Protein AF-A0A925BDM6-F1 (afdb_monomer_lite)

Secondary structure (DSSP, 8-state):
-PPPPPP----------------------------------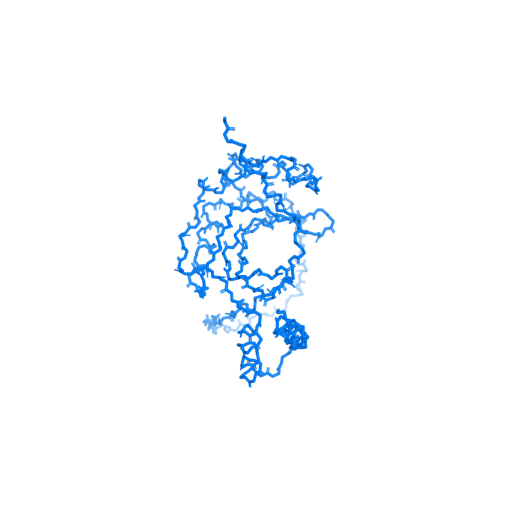PPPPP-----------PEEHHHHHHHHHHHHTTSTTGGGSPPP-HHHHHHHHHH--GGG-TT--HHHHHHHHHHHHH-EEPTT-EEEEEEEE--SSSEEEEEEEEEEEEE-TTS-EEEEEEEEEEEEEEEHHHHHHHHHHHHHHSPP-TTHHHHHHHHHHHHHHHHHHTT-

Foldseek 3Di:
DDDDDDDPLPPPQPDPPPPDPDDDDDDDDDDDDDDDDDDDDDDDDPPPPPPPPPQPFFAQLQVQQVVVLVVLCPPPVSVPDDRDDLVLLLVLLVPDDVVSVVPDDPVNNVQSVCCSVPNGHGPPKHKDWDQWDDRLAQKIWGKTWIWIWDQDPVRDTDTRTRDIGTDDIDGLVVVLVVLVVVLVPDDDDPPVVVSVVVSVSSVVNNVVVVVD

Radius of gyration: 23.46 Å; chains: 1; bounding box: 86×35×49 Å

pLDDT: mean 80.8, std 24.47, range [29.12, 98.5]

Structure (mmCIF, N/CA/C/O backbone):
data_AF-A0A925BDM6-F1
#
_entry.id   AF-A0A925BDM6-F1
#
loop_
_atom_site.group_PDB
_atom_site.id
_atom_site.type_symbol
_atom_site.label_atom_id
_atom_site.label_alt_id
_atom_site.label_comp_id
_atom_site.label_asym_id
_atom_site.label_entity_id
_atom_site.label_seq_id
_atom_site.pdbx_PDB_ins_code
_atom_site.Cartn_x
_atom_site.Cartn_y
_atom_site.Cartn_z
_atom_site.occupancy
_atom_site.B_iso_or_equiv
_atom_site.auth_seq_id
_atom_site.auth_comp_id
_atom_site.auth_asym_id
_atom_site.auth_atom_id
_atom_site.pdbx_PDB_model_num
ATOM 1 N N . MET A 1 1 ? 34.525 -6.492 22.339 1.00 48.50 1 MET A N 1
ATOM 2 C CA . MET A 1 1 ? 3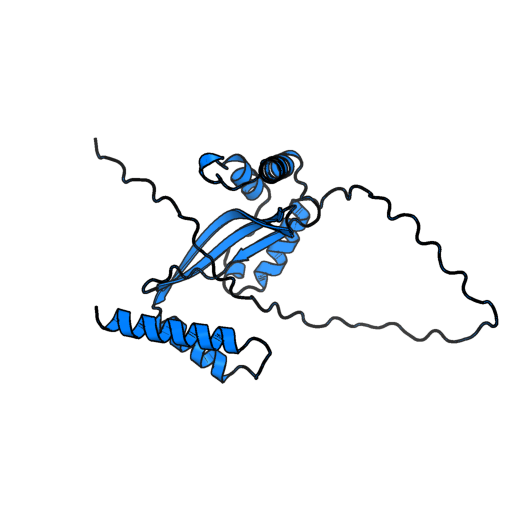3.068 -6.391 22.100 1.00 48.50 1 MET A CA 1
ATOM 3 C C . MET A 1 1 ? 32.840 -5.938 20.663 1.00 48.50 1 MET A C 1
ATOM 5 O O . MET A 1 1 ? 33.352 -4.878 20.316 1.00 48.50 1 MET A O 1
ATOM 9 N N . PRO A 1 2 ? 32.171 -6.726 19.805 1.00 44.66 2 PRO A N 1
ATOM 10 C CA . PRO A 1 2 ? 31.890 -6.314 18.433 1.00 44.66 2 PRO A CA 1
ATOM 11 C C . PRO A 1 2 ? 30.851 -5.183 18.426 1.00 44.66 2 PRO A C 1
ATOM 13 O O . PRO A 1 2 ? 29.818 -5.273 19.088 1.00 44.66 2 PRO A O 1
ATOM 16 N N . LYS A 1 3 ? 31.148 -4.099 17.701 1.00 44.88 3 LYS A N 1
ATOM 17 C CA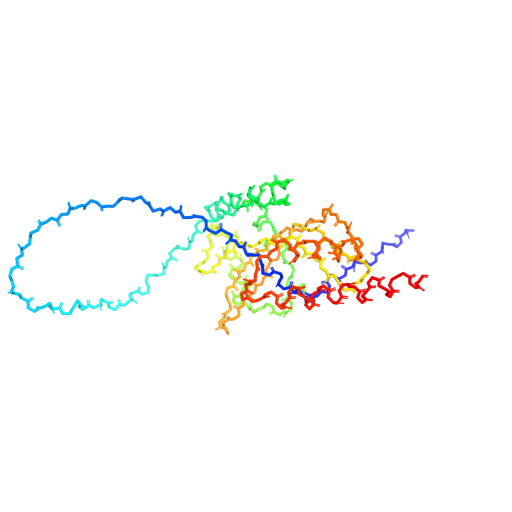 . LYS A 1 3 ? 30.221 -2.983 17.477 1.00 44.88 3 LYS A CA 1
ATOM 18 C C . LYS A 1 3 ? 29.050 -3.483 16.625 1.00 44.88 3 LYS A C 1
ATOM 20 O O . LYS A 1 3 ? 29.266 -3.964 15.516 1.00 44.88 3 LYS A O 1
ATOM 25 N N . LEU A 1 4 ? 27.829 -3.371 17.147 1.00 42.84 4 LEU A N 1
ATOM 26 C CA . LEU A 1 4 ? 26.604 -3.604 16.378 1.00 42.84 4 LEU A CA 1
ATOM 27 C C . LEU A 1 4 ? 26.549 -2.635 15.180 1.00 42.84 4 LEU A C 1
ATOM 29 O O . LEU A 1 4 ? 26.902 -1.462 15.345 1.00 42.84 4 LEU A O 1
ATOM 33 N N . PRO A 1 5 ? 26.116 -3.089 13.990 1.00 44.19 5 PRO A N 1
ATOM 34 C CA . PRO A 1 5 ? 25.948 -2.210 12.843 1.00 44.19 5 PRO A CA 1
ATOM 35 C C . PRO A 1 5 ? 24.832 -1.179 13.101 1.00 44.19 5 PRO A C 1
ATOM 37 O O . PRO A 1 5 ? 23.882 -1.461 13.841 1.00 44.19 5 PRO A O 1
ATOM 40 N N . PRO A 1 6 ? 24.932 0.023 12.508 1.00 42.66 6 PRO A N 1
ATOM 41 C CA . PRO A 1 6 ? 23.940 1.077 12.681 1.00 42.66 6 PRO A CA 1
ATOM 42 C C . PRO A 1 6 ? 22.571 0.637 12.147 1.00 42.66 6 PRO A C 1
ATOM 44 O O . PRO A 1 6 ? 22.469 0.035 11.077 1.00 42.66 6 PRO A O 1
ATOM 47 N N . LYS A 1 7 ? 21.510 0.959 12.898 1.00 37.50 7 LYS A N 1
ATOM 48 C CA . LYS A 1 7 ? 20.118 0.777 12.468 1.00 37.50 7 LYS A CA 1
ATOM 49 C C . LYS A 1 7 ? 19.913 1.527 11.148 1.00 37.50 7 LYS A C 1
ATOM 51 O O . LYS A 1 7 ? 20.083 2.743 11.100 1.00 37.50 7 LYS A O 1
ATOM 56 N N . ILE A 1 8 ? 19.558 0.803 10.088 1.00 34.31 8 ILE A N 1
ATOM 57 C CA . ILE A 1 8 ? 19.171 1.390 8.803 1.00 34.31 8 ILE A CA 1
ATOM 58 C C . ILE A 1 8 ? 17.858 2.138 9.043 1.00 34.31 8 ILE A C 1
ATOM 60 O O . ILE A 1 8 ? 16.804 1.520 9.188 1.00 34.31 8 ILE A O 1
ATOM 64 N N . ALA A 1 9 ? 17.932 3.464 9.135 1.00 36.31 9 ALA A N 1
ATOM 65 C CA . ALA A 1 9 ? 16.755 4.316 9.139 1.00 36.31 9 ALA A CA 1
ATOM 66 C C . ALA A 1 9 ? 16.057 4.157 7.781 1.00 36.31 9 ALA A C 1
ATOM 68 O O . ALA A 1 9 ? 16.591 4.552 6.742 1.00 36.31 9 ALA A O 1
ATOM 69 N N . LEU A 1 10 ? 14.884 3.523 7.779 1.00 38.66 10 LEU A N 1
ATOM 70 C CA . LEU A 1 10 ? 13.993 3.482 6.624 1.00 38.66 10 LEU A CA 1
ATOM 71 C C . LEU A 1 10 ? 13.476 4.906 6.399 1.00 38.66 10 LEU A C 1
ATOM 73 O O . LEU A 1 10 ? 12.522 5.345 7.034 1.00 38.66 10 LEU A O 1
ATOM 77 N N . TYR A 1 11 ? 14.160 5.648 5.530 1.00 31.50 11 TYR A N 1
ATOM 78 C CA . TYR A 1 11 ? 13.725 6.967 5.083 1.00 31.50 11 TYR A CA 1
ATOM 79 C C . TYR A 1 11 ? 12.301 6.904 4.504 1.00 31.50 11 TYR A C 1
ATOM 81 O O . TYR A 1 11 ? 11.913 5.864 3.957 1.00 31.50 11 TYR A O 1
ATOM 89 N N . PRO A 1 12 ? 11.530 8.009 4.565 1.00 36.59 12 PRO A N 1
ATOM 90 C CA . PRO A 1 12 ? 10.243 8.114 3.892 1.00 36.59 12 PRO A CA 1
ATOM 91 C C . PRO A 1 12 ? 10.472 8.057 2.379 1.00 36.59 12 PRO A C 1
ATOM 93 O O . PRO A 1 12 ? 10.696 9.065 1.713 1.00 36.59 12 PRO A O 1
ATOM 96 N N . MET A 1 13 ? 10.468 6.842 1.841 1.00 37.84 13 MET A N 1
ATOM 97 C CA . MET A 1 13 ? 10.512 6.595 0.411 1.00 37.84 13 MET A CA 1
ATOM 98 C C . MET A 1 13 ? 9.235 7.151 -0.205 1.00 37.84 13 MET A C 1
ATOM 100 O O . MET A 1 13 ? 8.126 6.843 0.231 1.00 37.84 13 MET A O 1
ATOM 104 N N . THR A 1 14 ? 9.383 7.979 -1.231 1.00 35.09 14 THR A N 1
ATOM 105 C CA . THR A 1 14 ? 8.284 8.404 -2.092 1.00 35.09 14 THR A CA 1
ATOM 106 C C . THR A 1 14 ? 7.771 7.185 -2.855 1.00 35.09 14 THR A C 1
ATOM 108 O O . THR A 1 14 ? 8.270 6.817 -3.916 1.00 35.09 14 THR A O 1
ATOM 111 N N . PHE A 1 15 ? 6.774 6.514 -2.282 1.00 42.09 15 PHE A N 1
ATOM 112 C CA . PHE A 1 15 ? 6.071 5.426 -2.944 1.00 42.09 15 PHE A CA 1
ATOM 113 C C . PHE A 1 15 ? 5.281 6.010 -4.117 1.00 42.09 15 PHE A C 1
ATOM 115 O O . PHE A 1 15 ? 4.275 6.692 -3.923 1.00 42.09 15 PHE A O 1
ATOM 122 N N . TYR A 1 16 ? 5.722 5.733 -5.344 1.00 35.84 16 TYR A N 1
ATOM 123 C CA . TYR A 1 16 ? 4.841 5.848 -6.500 1.00 35.84 16 TYR A CA 1
ATOM 124 C C . TYR A 1 16 ? 3.701 4.851 -6.290 1.00 35.84 16 TYR A C 1
ATOM 126 O O . TYR A 1 16 ? 3.919 3.639 -6.314 1.00 35.84 16 TYR A O 1
ATOM 134 N N . THR A 1 17 ? 2.493 5.353 -6.040 1.00 37.88 17 THR A N 1
ATOM 135 C CA . THR A 1 17 ? 1.282 4.539 -5.981 1.00 37.88 17 THR A CA 1
ATOM 136 C C . THR A 1 17 ? 1.054 3.924 -7.359 1.00 37.88 17 THR A C 1
ATOM 138 O O . THR A 1 17 ? 0.526 4.550 -8.278 1.00 37.88 17 THR A O 1
ATOM 141 N N . ALA A 1 18 ? 1.499 2.681 -7.533 1.00 35.28 18 ALA A N 1
ATOM 142 C CA . ALA A 1 18 ? 1.023 1.846 -8.618 1.00 35.28 18 ALA A CA 1
ATOM 143 C C . ALA A 1 18 ? -0.470 1.617 -8.363 1.00 35.28 18 ALA A C 1
ATOM 145 O O . ALA A 1 18 ? -0.851 0.966 -7.393 1.00 35.28 18 ALA A O 1
ATOM 146 N N . LEU A 1 19 ? -1.307 2.238 -9.193 1.00 37.47 19 LEU A N 1
ATOM 147 C CA . LEU A 1 19 ? -2.754 2.083 -9.166 1.00 37.47 19 LEU A CA 1
ATOM 148 C C . LEU A 1 19 ? -3.074 0.602 -9.419 1.00 37.47 19 LEU A C 1
ATOM 150 O O . LEU A 1 19 ? -2.977 0.127 -10.551 1.00 37.47 19 LEU A O 1
ATOM 154 N N . THR A 1 20 ? -3.412 -0.144 -8.372 1.00 38.88 20 THR A N 1
ATOM 155 C CA . THR A 1 20 ? -3.955 -1.492 -8.510 1.00 38.88 20 THR A CA 1
ATOM 156 C C . THR A 1 20 ? -5.377 -1.355 -9.045 1.00 38.88 20 THR A C 1
ATOM 158 O O . THR A 1 20 ? -6.294 -0.919 -8.351 1.00 38.88 20 THR A O 1
ATOM 161 N N . ILE A 1 21 ? -5.563 -1.671 -10.327 1.00 33.84 21 ILE A N 1
ATOM 162 C CA . ILE A 1 21 ? -6.892 -1.769 -10.933 1.00 33.84 21 ILE A CA 1
ATOM 163 C C . ILE A 1 21 ? -7.546 -3.017 -10.333 1.00 33.84 21 ILE A C 1
ATOM 165 O O . ILE A 1 21 ? -7.310 -4.136 -10.780 1.00 33.84 21 ILE A O 1
ATOM 169 N N . SER A 1 22 ? -8.321 -2.820 -9.268 1.00 29.12 22 SER A N 1
ATOM 170 C CA . SER A 1 22 ? -9.217 -3.835 -8.721 1.00 29.12 22 SER A CA 1
ATOM 171 C C . SER A 1 22 ? -10.345 -4.059 -9.728 1.00 29.12 22 SER A C 1
ATOM 173 O O . SER A 1 22 ? -11.185 -3.184 -9.938 1.00 29.12 22 SER A O 1
ATOM 175 N N . THR A 1 23 ? -10.347 -5.208 -10.396 1.00 33.66 23 THR A N 1
ATOM 176 C CA . THR A 1 23 ? -11.412 -5.624 -11.308 1.00 33.66 23 THR A CA 1
ATOM 177 C C . THR A 1 23 ? -12.643 -6.039 -10.499 1.00 33.66 23 THR A C 1
ATOM 179 O O . THR A 1 23 ? -12.786 -7.186 -10.086 1.00 33.66 23 THR A O 1
ATOM 182 N N . THR A 1 24 ? -13.570 -5.111 -10.256 1.00 33.06 24 THR A N 1
ATOM 183 C CA . THR A 1 24 ? -14.893 -5.463 -9.722 1.00 33.06 24 THR A CA 1
ATOM 184 C C . THR A 1 24 ? -15.726 -6.113 -10.821 1.00 33.06 24 THR A C 1
ATOM 186 O O . THR A 1 24 ? -16.214 -5.430 -11.719 1.00 33.06 24 THR A O 1
ATOM 189 N N . SER A 1 25 ? -15.866 -7.438 -10.750 1.00 32.16 25 SER A N 1
ATOM 190 C CA . SER A 1 25 ? -16.838 -8.194 -11.540 1.00 32.16 25 SER A CA 1
ATOM 191 C C . SER A 1 25 ? -18.230 -8.126 -10.913 1.00 32.16 25 SER A C 1
ATOM 193 O O . SER A 1 25 ? -18.415 -8.259 -9.705 1.00 32.16 25 SER A O 1
ATOM 195 N N . THR A 1 26 ? -19.175 -7.897 -11.811 1.00 35.97 26 THR A N 1
ATOM 196 C CA . THR A 1 26 ? -20.620 -7.708 -11.724 1.00 35.97 26 THR A CA 1
ATOM 197 C C . THR A 1 26 ? -21.363 -8.762 -10.894 1.00 35.97 26 THR A C 1
ATOM 199 O O . THR A 1 26 ? -21.295 -9.951 -11.193 1.00 35.97 26 THR A O 1
ATOM 202 N N . ILE A 1 27 ? -22.180 -8.316 -9.933 1.00 36.81 27 ILE A N 1
ATOM 203 C CA . ILE A 1 27 ? -23.346 -9.067 -9.446 1.00 36.81 27 ILE A CA 1
ATOM 204 C C . ILE A 1 27 ? -24.575 -8.218 -9.769 1.00 36.81 27 ILE A C 1
ATOM 206 O O . ILE A 1 27 ? -24.759 -7.147 -9.197 1.00 36.81 27 ILE A O 1
ATOM 210 N N . LEU A 1 28 ? -25.403 -8.687 -10.699 1.00 32.16 28 LEU A N 1
ATOM 211 C CA . LEU A 1 28 ? -26.724 -8.130 -10.976 1.00 32.16 28 LEU A CA 1
ATOM 212 C C . LEU A 1 28 ? -27.686 -9.314 -11.072 1.00 32.16 28 LEU A C 1
ATOM 214 O O . LEU A 1 28 ? -27.741 -10.003 -12.087 1.00 32.16 28 LEU A O 1
ATOM 218 N N . LEU A 1 29 ? -28.386 -9.584 -9.968 1.00 36.31 29 LEU A N 1
ATOM 219 C CA . LEU A 1 29 ? -29.479 -10.545 -9.911 1.00 36.31 29 LEU A CA 1
ATOM 220 C C . LEU A 1 29 ? -30.768 -9.796 -9.558 1.00 36.31 29 LEU A C 1
ATOM 222 O O . LEU A 1 29 ? -30.852 -9.161 -8.512 1.00 36.31 29 LEU A O 1
ATOM 226 N N . ALA A 1 30 ? -31.717 -9.896 -10.488 1.00 34.44 30 ALA A N 1
ATOM 227 C CA . ALA A 1 30 ? -33.170 -9.898 -10.341 1.00 34.44 30 ALA A CA 1
ATOM 228 C C . ALA A 1 30 ? -33.826 -8.949 -9.322 1.00 34.44 30 ALA A C 1
ATOM 230 O O . ALA A 1 30 ? -33.814 -9.214 -8.125 1.00 34.44 30 ALA A O 1
ATOM 231 N N . LEU A 1 31 ? -34.618 -7.996 -9.828 1.00 36.38 31 LEU A N 1
ATOM 232 C CA . LEU A 1 31 ? -35.927 -7.723 -9.234 1.00 36.38 31 LEU A CA 1
ATOM 233 C C . LEU A 1 31 ? -37.005 -7.629 -10.314 1.00 36.38 31 LEU A C 1
ATOM 235 O O . LEU A 1 31 ? -36.838 -7.005 -11.360 1.00 36.38 31 LEU A O 1
ATOM 239 N N . ALA A 1 32 ? -38.073 -8.361 -10.025 1.00 36.53 32 ALA A N 1
ATOM 240 C CA . ALA A 1 32 ? -39.203 -8.663 -10.869 1.00 36.53 32 ALA A CA 1
ATOM 241 C C . ALA A 1 32 ? -40.228 -7.523 -10.925 1.00 36.53 32 ALA A C 1
ATOM 243 O O . ALA A 1 32 ? -40.307 -6.668 -10.044 1.00 36.53 32 ALA A O 1
ATOM 244 N N . ASN A 1 33 ? -41.044 -7.605 -11.973 1.00 38.72 33 ASN A N 1
ATOM 245 C CA . ASN A 1 33 ? -42.301 -6.907 -12.202 1.00 38.72 33 ASN A CA 1
ATOM 246 C C . ASN A 1 33 ? -43.131 -6.669 -10.929 1.00 38.72 33 ASN A C 1
ATOM 248 O O . ASN A 1 33 ? -43.593 -7.624 -10.308 1.00 38.72 33 ASN A O 1
ATOM 252 N N . VAL A 1 34 ? -43.461 -5.406 -10.657 1.00 48.91 34 VAL A N 1
ATOM 253 C CA . VAL A 1 34 ? -44.720 -5.037 -10.001 1.00 48.91 34 VAL A CA 1
ATOM 254 C C . VAL A 1 34 ? -45.371 -3.943 -10.836 1.00 48.91 34 VAL A C 1
ATOM 256 O O . VAL A 1 34 ? -44.786 -2.902 -11.124 1.00 48.91 34 VAL A O 1
ATOM 259 N N . SER A 1 35 ? -46.580 -4.268 -11.274 1.00 37.09 35 SER A N 1
ATOM 260 C CA . SER A 1 35 ? -47.453 -3.505 -12.147 1.00 37.09 35 SER A CA 1
ATOM 261 C C . SER A 1 35 ? -48.530 -2.794 -11.321 1.00 37.09 35 SER A C 1
ATOM 263 O O . SER A 1 35 ? -49.007 -3.340 -10.331 1.00 37.09 35 SER A O 1
ATOM 265 N N . GLN A 1 36 ? -48.944 -1.638 -11.846 1.00 39.75 36 GLN A N 1
ATOM 266 C CA . GLN A 1 36 ? -50.182 -0.876 -11.620 1.00 39.75 36 GLN A CA 1
ATOM 267 C C . GLN A 1 36 ? -50.265 0.172 -10.490 1.00 39.75 36 GLN A C 1
ATOM 269 O O . GLN A 1 36 ? -50.428 -0.123 -9.314 1.00 39.75 36 GLN A O 1
ATOM 274 N N . ALA A 1 37 ? -50.249 1.425 -10.969 1.00 38.72 37 ALA A N 1
ATOM 275 C CA . ALA A 1 37 ? -51.268 2.474 -10.833 1.00 38.72 37 ALA A CA 1
ATOM 276 C C . ALA A 1 37 ? -51.745 2.915 -9.437 1.00 38.72 37 ALA A C 1
ATOM 278 O O . ALA A 1 37 ? -52.527 2.226 -8.791 1.00 38.72 37 ALA A O 1
ATOM 279 N N . GLN A 1 38 ? -51.461 4.183 -9.106 1.00 41.12 38 GLN A N 1
ATOM 280 C CA . GLN A 1 38 ? -52.475 5.097 -8.573 1.00 41.12 38 GLN A CA 1
ATOM 281 C C . GLN A 1 38 ? -52.130 6.574 -8.829 1.00 41.12 38 GLN A C 1
ATOM 283 O O . GLN A 1 38 ? -50.987 7.020 -8.780 1.00 41.12 38 GLN A O 1
ATOM 288 N N . THR A 1 39 ? -53.194 7.279 -9.178 1.00 41.62 39 THR A N 1
ATOM 289 C CA . THR A 1 39 ? -53.410 8.682 -9.523 1.00 41.62 39 THR A CA 1
ATOM 290 C C . THR A 1 39 ? -53.009 9.695 -8.446 1.00 41.62 39 THR A C 1
ATOM 292 O O . THR A 1 39 ? -53.333 9.521 -7.280 1.00 41.62 39 THR A O 1
ATOM 295 N N . GLY A 1 40 ? -52.462 10.833 -8.891 1.00 48.94 40 GLY A N 1
ATOM 296 C CA . GLY A 1 40 ? -52.857 12.159 -8.399 1.00 48.94 40 GLY A CA 1
ATOM 297 C C . GLY A 1 40 ? -52.493 12.544 -6.963 1.00 48.94 40 GLY A C 1
ATOM 298 O O . GLY A 1 40 ? -53.385 12.769 -6.156 1.00 48.94 40 GLY A O 1
ATOM 299 N N . GLN A 1 41 ? -51.208 12.761 -6.676 1.00 40.03 41 GLN A N 1
ATOM 300 C CA . GLN A 1 41 ? -50.778 13.648 -5.587 1.00 40.03 41 GLN A CA 1
ATOM 301 C C . GLN A 1 41 ? -49.353 14.139 -5.861 1.00 40.03 41 GLN A C 1
ATOM 303 O O . GLN A 1 41 ? -48.452 13.339 -6.106 1.00 40.03 41 GLN A O 1
ATOM 308 N N . LEU A 1 42 ? -49.152 15.461 -5.871 1.00 43.59 42 LEU A N 1
ATOM 309 C CA . LEU A 1 42 ? -47.817 16.055 -5.971 1.00 43.59 42 LEU A CA 1
ATOM 310 C C . LEU A 1 42 ? -46.961 15.517 -4.811 1.00 43.59 42 LEU A C 1
ATOM 312 O O . LEU A 1 42 ? -47.404 15.605 -3.662 1.00 43.59 42 LEU A O 1
ATOM 316 N N . PRO A 1 43 ? -45.769 14.951 -5.076 1.00 42.50 43 PRO A N 1
ATOM 317 C CA . PRO A 1 43 ? -44.932 14.400 -4.026 1.00 42.50 43 PRO A CA 1
ATOM 318 C C . PRO A 1 43 ? -44.509 15.534 -3.096 1.00 42.50 43 PRO A C 1
ATOM 320 O O . PRO A 1 43 ? -43.818 16.470 -3.503 1.00 42.50 43 PRO A O 1
ATOM 323 N N . GLN A 1 44 ? -44.933 15.451 -1.836 1.00 47.25 44 GLN A N 1
ATOM 324 C CA . GLN A 1 44 ? -44.322 16.247 -0.786 1.00 47.25 44 GLN A CA 1
ATOM 325 C C . GLN A 1 44 ? -42.833 15.908 -0.782 1.00 47.25 44 GLN A C 1
ATOM 327 O O . GLN A 1 44 ? -42.464 14.744 -0.627 1.00 47.25 44 GLN A O 1
ATOM 332 N N . VAL A 1 45 ? -41.989 16.916 -1.014 1.00 56.03 45 VAL A N 1
ATOM 333 C CA . VAL A 1 45 ? -40.536 16.782 -0.906 1.00 56.03 45 VAL A CA 1
ATOM 334 C C . VAL A 1 45 ? -40.252 16.206 0.481 1.00 56.03 45 VAL A C 1
ATOM 336 O O . VAL A 1 45 ? -40.604 16.860 1.468 1.00 56.03 45 VAL A O 1
ATOM 339 N N . PRO A 1 46 ? -39.667 14.998 0.591 1.00 46.28 46 PRO A N 1
ATOM 340 C CA . PRO A 1 46 ? -39.308 14.443 1.881 1.00 46.28 46 PRO A CA 1
ATOM 341 C C . PRO A 1 46 ? -38.393 15.449 2.566 1.00 46.28 46 PRO A C 1
ATOM 343 O O . PRO A 1 46 ? -37.317 15.762 2.051 1.00 46.28 46 PRO A O 1
ATOM 346 N N . GLN A 1 47 ? -38.833 15.995 3.700 1.00 49.91 47 GLN A N 1
ATOM 347 C CA . GLN A 1 47 ? -37.937 16.759 4.548 1.00 49.91 47 GLN A CA 1
ATOM 348 C C . GLN A 1 47 ? -36.810 15.810 4.942 1.00 49.91 47 GLN A C 1
ATOM 350 O O . GLN A 1 47 ? -37.024 14.851 5.680 1.00 49.91 47 GLN A O 1
ATOM 355 N N . ILE A 1 48 ? -35.625 16.036 4.372 1.00 52.53 48 ILE A N 1
ATOM 356 C CA . ILE A 1 48 ? -34.409 15.331 4.757 1.00 52.53 48 ILE A CA 1
ATOM 357 C C . ILE A 1 48 ? -34.226 15.670 6.238 1.00 52.53 48 ILE A C 1
ATOM 359 O O . ILE A 1 48 ? -34.025 16.850 6.545 1.00 52.53 48 ILE A O 1
ATOM 363 N N . PRO A 1 49 ? -34.336 14.701 7.168 1.00 46.00 49 PRO A N 1
ATOM 364 C CA . PRO A 1 49 ? -34.035 14.987 8.559 1.00 46.00 49 PR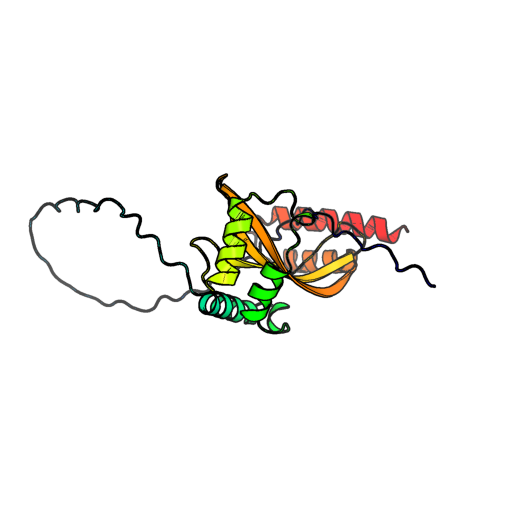O A CA 1
ATOM 365 C C . PRO A 1 49 ? -32.615 15.561 8.609 1.00 46.00 49 PRO A C 1
ATOM 367 O O . PRO A 1 49 ? -31.758 15.092 7.845 1.00 46.00 49 PRO A O 1
ATOM 370 N N . PRO A 1 50 ? -32.338 16.576 9.453 1.00 45.31 50 PRO A N 1
ATOM 371 C CA . PRO A 1 50 ? -30.979 17.067 9.625 1.00 45.31 50 PRO A CA 1
ATOM 372 C C . PRO A 1 50 ? -30.099 15.847 9.843 1.00 45.31 50 PRO A C 1
ATOM 374 O O . PRO A 1 50 ? -30.428 15.005 10.679 1.00 45.31 50 PRO A O 1
ATOM 377 N N . ARG A 1 51 ? -29.063 15.707 9.003 1.00 50.00 51 ARG A N 1
ATOM 378 C CA . ARG A 1 51 ? -28.120 14.589 9.011 1.00 50.00 51 ARG A CA 1
ATOM 379 C C . ARG A 1 51 ? -27.499 14.553 10.400 1.00 50.00 51 ARG A C 1
ATOM 381 O O . ARG A 1 51 ? -26.491 15.204 10.657 1.00 50.00 51 ARG A O 1
ATOM 388 N N . GLY A 1 52 ? -28.171 13.845 11.301 1.00 38.88 52 GLY A N 1
ATOM 389 C CA . GLY A 1 52 ? -27.731 13.615 12.651 1.00 38.88 52 GLY A CA 1
ATOM 390 C C . GLY A 1 52 ? -26.374 12.977 12.511 1.00 38.88 52 GLY A C 1
ATOM 391 O O . GLY A 1 52 ? -26.231 11.923 11.893 1.00 38.88 52 GLY A O 1
ATOM 392 N N . SER A 1 53 ? -25.368 13.659 13.031 1.00 43.12 53 SER A N 1
ATOM 393 C CA . SER A 1 53 ? -24.060 13.106 13.309 1.00 43.12 53 SER A CA 1
ATOM 394 C C . SER A 1 53 ? -24.230 12.007 14.357 1.00 43.12 53 SER A C 1
ATOM 396 O O . SER A 1 53 ? -23.839 12.167 15.513 1.00 43.12 53 SER A O 1
ATOM 398 N N . SER A 1 54 ? -24.855 10.887 13.984 1.00 41.47 54 SER A N 1
ATOM 399 C CA . SER A 1 54 ? -24.660 9.644 14.697 1.00 41.47 54 SER A CA 1
ATOM 400 C C . SER A 1 54 ? -23.175 9.382 14.550 1.00 41.47 54 SER A C 1
ATOM 402 O O . SER A 1 54 ? -22.705 9.082 13.450 1.00 41.47 54 SER A O 1
ATOM 404 N N . LYS A 1 55 ? -22.429 9.610 15.633 1.00 50.91 55 LYS A N 1
ATOM 405 C CA . LYS A 1 55 ? -21.094 9.057 15.827 1.00 50.91 55 LYS A CA 1
ATOM 406 C C . LYS A 1 55 ? -21.206 7.595 15.420 1.00 50.91 55 LYS A C 1
ATOM 408 O O . LYS A 1 55 ? -21.727 6.804 16.197 1.00 50.91 55 LYS A O 1
ATOM 413 N N . SER A 1 56 ? -20.848 7.264 14.182 1.00 54.84 56 SER A N 1
ATOM 414 C CA . SER A 1 56 ? -20.891 5.887 13.729 1.00 54.84 56 SER A CA 1
ATOM 415 C C . SER A 1 56 ? -19.910 5.172 14.636 1.00 54.84 56 SER A C 1
ATOM 417 O O . SER A 1 56 ? -18.714 5.484 14.605 1.00 54.84 56 SER A O 1
ATOM 419 N N . GLU A 1 57 ? -20.422 4.318 15.514 1.00 67.00 57 GLU A N 1
ATOM 420 C CA . GLU A 1 57 ? -19.587 3.417 16.285 1.00 67.00 57 GLU A CA 1
ATOM 421 C C . GLU A 1 57 ? -18.675 2.728 15.269 1.00 67.00 57 GLU A C 1
ATOM 423 O O . GLU A 1 57 ? -19.156 2.123 14.313 1.00 67.00 57 GLU A O 1
ATOM 428 N N . GLY A 1 58 ? -17.368 2.989 15.362 1.00 82.94 58 GLY A N 1
ATOM 429 C CA . GLY A 1 58 ? -16.408 2.557 14.350 1.00 82.94 58 GLY A CA 1
ATOM 430 C C . GLY A 1 58 ? -16.505 1.054 14.071 1.00 82.94 58 GLY A C 1
ATOM 431 O O . GLY A 1 58 ? -16.942 0.285 14.925 1.00 82.94 58 GLY A O 1
ATOM 432 N N . THR A 1 59 ? -16.080 0.625 12.886 1.00 94.25 59 THR A N 1
ATOM 433 C CA . THR A 1 59 ? -16.098 -0.790 12.497 1.00 94.25 59 THR A CA 1
ATOM 434 C C . THR A 1 59 ? -15.216 -1.612 13.433 1.00 94.25 59 THR A C 1
ATOM 436 O O . THR A 1 59 ? -14.066 -1.248 13.679 1.00 94.25 59 THR A O 1
ATOM 439 N N . GLU A 1 60 ? -15.708 -2.754 13.913 1.00 97.44 60 GLU A N 1
ATOM 440 C CA . GLU A 1 60 ? -14.898 -3.690 14.702 1.00 97.44 60 GLU A CA 1
ATOM 441 C C . GLU A 1 60 ? -13.624 -4.092 13.938 1.00 97.44 60 GLU A C 1
ATOM 443 O O . GLU A 1 60 ? -13.673 -4.489 12.767 1.00 97.44 60 GLU A O 1
ATOM 448 N N . LEU A 1 61 ? -12.469 -4.020 14.605 1.00 97.69 61 LEU A N 1
ATOM 449 C CA . LEU A 1 61 ? -11.153 -4.291 14.018 1.00 97.69 61 LEU A CA 1
ATOM 450 C C . LEU A 1 61 ? -11.109 -5.683 13.378 1.00 97.69 61 LEU A C 1
ATOM 452 O O . LEU A 1 61 ? -10.651 -5.836 12.247 1.00 97.69 61 LEU A O 1
ATOM 456 N N . ALA A 1 62 ? -11.667 -6.684 14.061 1.00 97.75 62 ALA A N 1
ATOM 457 C CA . ALA A 1 62 ? -11.752 -8.052 13.561 1.00 97.75 62 ALA A CA 1
ATOM 458 C C . ALA A 1 62 ? -12.538 -8.158 12.240 1.00 97.75 62 ALA A C 1
ATOM 460 O O . ALA A 1 62 ? -12.144 -8.906 11.343 1.00 97.75 62 ALA A O 1
ATOM 461 N N . VAL A 1 63 ? -13.619 -7.385 12.083 1.00 97.81 63 VAL A N 1
ATOM 462 C CA . VAL A 1 63 ? -14.438 -7.376 10.859 1.00 97.81 63 VAL A CA 1
ATOM 463 C C . VAL A 1 63 ? -13.653 -6.774 9.697 1.00 97.81 63 VAL A C 1
ATOM 465 O O . VAL A 1 63 ? -13.615 -7.353 8.609 1.00 97.81 63 VAL A O 1
ATOM 468 N N . ALA A 1 64 ? -12.968 -5.652 9.923 1.00 97.88 64 ALA A N 1
ATOM 469 C CA . ALA A 1 64 ? -12.146 -5.021 8.896 1.00 97.88 64 ALA A CA 1
ATOM 470 C C . ALA A 1 64 ? -10.953 -5.893 8.476 1.00 97.88 64 ALA A C 1
ATOM 472 O O . ALA A 1 64 ? -10.651 -5.985 7.285 1.00 97.88 64 ALA A O 1
ATOM 473 N N . ILE A 1 65 ? -10.312 -6.573 9.431 1.00 98.31 65 ILE A N 1
ATOM 474 C CA . ILE A 1 65 ? -9.232 -7.530 9.165 1.00 98.31 65 ILE A CA 1
ATOM 475 C C . ILE A 1 65 ? -9.751 -8.715 8.351 1.00 98.31 65 ILE A C 1
ATOM 477 O O . ILE A 1 65 ? -9.137 -9.086 7.352 1.00 98.31 65 ILE A O 1
ATOM 481 N N . LYS A 1 66 ? -10.909 -9.281 8.714 1.00 98.25 66 LYS A N 1
ATOM 482 C CA . LYS A 1 66 ? -11.542 -10.364 7.946 1.00 98.25 66 LYS A CA 1
ATOM 483 C C . LYS A 1 66 ? -11.817 -9.932 6.505 1.00 98.25 66 LYS A C 1
ATOM 485 O O . LYS A 1 66 ? -11.492 -10.668 5.575 1.00 98.25 66 LYS A O 1
ATOM 490 N N . ALA A 1 67 ? -12.362 -8.731 6.313 1.00 97.50 67 ALA A N 1
ATOM 491 C CA . ALA A 1 67 ? -12.616 -8.178 4.987 1.00 97.50 67 ALA A CA 1
ATOM 492 C C . ALA A 1 67 ? -11.320 -7.952 4.190 1.00 97.50 67 ALA A C 1
ATOM 494 O O . ALA A 1 67 ? -11.280 -8.239 2.996 1.00 97.50 67 ALA A O 1
ATOM 495 N N . PHE A 1 68 ? -10.258 -7.453 4.831 1.00 97.88 68 PHE A N 1
ATOM 496 C CA . PHE A 1 68 ? -8.939 -7.307 4.212 1.00 97.88 68 PHE A CA 1
ATOM 497 C C . PHE A 1 68 ? -8.372 -8.662 3.773 1.00 97.88 68 PHE A C 1
ATOM 499 O O . PHE A 1 68 ? -8.043 -8.832 2.603 1.00 97.88 68 PHE A O 1
ATOM 506 N N . ASN A 1 69 ? -8.339 -9.646 4.674 1.00 98.12 69 ASN A N 1
ATOM 507 C CA . ASN A 1 69 ? -7.821 -10.983 4.390 1.00 98.12 69 ASN A CA 1
ATOM 508 C C . ASN A 1 69 ? -8.584 -11.666 3.247 1.00 98.12 69 ASN A C 1
ATOM 510 O O . ASN A 1 69 ? -7.957 -12.278 2.389 1.00 98.12 69 ASN A O 1
ATOM 514 N N . ALA A 1 70 ? -9.912 -11.512 3.185 1.00 97.69 70 ALA A N 1
ATOM 515 C CA . ALA A 1 70 ? -10.719 -12.048 2.089 1.00 97.69 70 ALA A CA 1
ATOM 516 C C . ALA A 1 70 ? -10.323 -11.461 0.721 1.00 97.69 70 ALA A C 1
ATOM 518 O O . ALA A 1 70 ? -10.220 -12.203 -0.253 1.00 97.69 70 ALA A O 1
ATOM 519 N N . ARG A 1 71 ? -10.040 -10.151 0.643 1.00 96.06 71 ARG A N 1
ATOM 520 C CA . ARG A 1 71 ? -9.547 -9.518 -0.595 1.00 96.06 71 ARG A CA 1
ATOM 521 C C . ARG A 1 71 ? -8.146 -10.004 -0.968 1.00 96.06 71 ARG A C 1
ATOM 523 O O . ARG A 1 71 ? -7.872 -10.222 -2.144 1.00 96.06 71 ARG A O 1
ATOM 530 N N . SER A 1 72 ? -7.282 -10.219 0.023 1.00 95.06 72 SER A N 1
ATOM 531 C CA . SER A 1 72 ? -5.894 -10.649 -0.185 1.00 95.06 72 SER A CA 1
ATOM 532 C C . SER A 1 72 ? -5.764 -12.033 -0.832 1.00 95.06 72 SER A C 1
ATOM 534 O O . SER A 1 72 ? -4.749 -12.303 -1.466 1.00 95.06 72 SER A O 1
ATOM 536 N N . VAL A 1 73 ? -6.788 -12.893 -0.746 1.00 94.12 73 VAL A N 1
ATOM 537 C CA . VAL A 1 73 ? -6.808 -14.208 -1.422 1.00 94.12 73 VAL A CA 1
ATOM 538 C C . VAL A 1 73 ? -6.787 -14.075 -2.952 1.00 94.12 73 VAL A C 1
ATOM 540 O O . VAL A 1 73 ? -6.244 -14.942 -3.636 1.00 94.12 73 VAL A O 1
ATOM 543 N N . GLY A 1 74 ? -7.343 -12.990 -3.499 1.00 93.00 74 GLY A N 1
ATOM 544 C CA . GLY A 1 74 ? -7.308 -12.711 -4.937 1.00 93.00 74 GLY A CA 1
ATOM 545 C C . GLY A 1 74 ? -5.975 -12.136 -5.426 1.00 93.00 74 GLY A C 1
ATOM 546 O O . GLY A 1 74 ? -5.715 -12.140 -6.628 1.00 93.00 74 GLY A O 1
ATOM 547 N N . ASP A 1 75 ? -5.119 -11.657 -4.520 1.00 94.62 75 ASP A N 1
ATOM 548 C CA . ASP A 1 75 ? -3.852 -11.027 -4.880 1.00 94.62 75 ASP A CA 1
ATOM 549 C C . ASP A 1 75 ? -2.761 -12.085 -5.156 1.00 94.62 75 ASP A C 1
ATOM 551 O O . ASP A 1 75 ? -2.548 -12.985 -4.332 1.00 94.62 75 ASP A O 1
ATOM 555 N N . PRO A 1 76 ? -2.023 -12.004 -6.283 1.00 94.19 76 PRO A N 1
ATOM 556 C CA . PRO A 1 76 ? -0.986 -12.975 -6.620 1.00 94.19 76 PRO A CA 1
ATOM 557 C C . PRO A 1 76 ? 0.109 -13.129 -5.564 1.00 94.19 76 PRO A C 1
ATOM 559 O O . PRO A 1 76 ? 0.668 -14.222 -5.459 1.00 94.19 76 PRO A O 1
ATOM 562 N N . ILE A 1 77 ? 0.439 -12.073 -4.817 1.00 95.06 77 ILE A N 1
ATOM 563 C CA . ILE A 1 77 ? 1.408 -12.092 -3.718 1.00 95.06 77 ILE A CA 1
ATOM 564 C C . ILE A 1 77 ? 0.685 -12.361 -2.397 1.00 95.06 77 ILE A C 1
ATOM 566 O O . ILE A 1 77 ? 1.103 -13.255 -1.658 1.00 95.06 77 ILE A O 1
ATOM 570 N N . GLY A 1 78 ? -0.414 -11.652 -2.137 1.00 93.12 78 GLY A N 1
ATOM 571 C CA . GLY A 1 78 ? -1.184 -11.715 -0.895 1.00 93.12 78 GLY A CA 1
ATOM 572 C C . GLY A 1 78 ? -1.692 -13.108 -0.544 1.00 93.12 78 GLY A C 1
ATOM 573 O O . GLY A 1 78 ? -1.615 -13.503 0.616 1.00 93.12 78 GLY A O 1
ATOM 574 N N . LYS A 1 79 ? -2.098 -13.915 -1.534 1.00 95.44 79 LYS A N 1
ATOM 575 C CA . LYS A 1 79 ? -2.582 -15.288 -1.303 1.00 95.44 79 LYS A CA 1
ATOM 576 C C . LYS A 1 79 ? -1.545 -16.236 -0.692 1.00 95.44 79 LYS A C 1
ATOM 578 O O . LYS A 1 79 ? -1.909 -17.292 -0.189 1.00 95.44 79 LYS A O 1
ATOM 583 N N . ARG A 1 80 ? -0.253 -15.895 -0.783 1.00 95.56 80 ARG A N 1
ATOM 584 C CA . ARG A 1 80 ? 0.858 -16.666 -0.193 1.00 95.56 80 ARG A CA 1
ATOM 585 C C . ARG A 1 80 ? 1.289 -16.137 1.176 1.00 95.56 80 ARG A C 1
ATOM 587 O O . ARG A 1 80 ? 2.228 -16.670 1.756 1.00 95.56 80 ARG A O 1
ATOM 594 N N . GLN A 1 81 ? 0.664 -15.071 1.663 1.00 95.81 81 GLN A N 1
ATOM 595 C CA . GLN A 1 81 ? 1.021 -14.424 2.920 1.00 95.81 81 GLN A CA 1
ATOM 596 C C . GLN A 1 81 ? 0.102 -14.915 4.032 1.00 95.81 81 GLN A C 1
ATOM 598 O O . GLN A 1 81 ? -1.080 -15.177 3.806 1.00 95.81 81 GLN A O 1
ATOM 603 N N . SER A 1 82 ? 0.632 -15.003 5.252 1.00 97.06 82 SER A N 1
ATOM 604 C CA . SER A 1 82 ? -0.191 -15.311 6.421 1.00 97.06 82 SER A CA 1
ATOM 605 C C . SER A 1 82 ? -1.301 -14.263 6.577 1.00 97.06 82 SER A C 1
ATOM 607 O O . SER A 1 82 ? -1.031 -13.074 6.367 1.00 97.06 82 SER A O 1
ATOM 609 N N . PRO A 1 83 ? -2.520 -14.644 6.990 1.00 97.56 83 PRO A N 1
ATOM 610 C CA . PRO A 1 83 ? -3.569 -13.680 7.298 1.00 97.56 83 PRO A CA 1
ATOM 611 C C . PRO A 1 83 ? -3.096 -12.630 8.314 1.00 97.56 83 PRO A C 1
ATOM 613 O O . PRO A 1 83 ? -2.285 -12.917 9.198 1.00 97.56 83 PRO A O 1
ATOM 616 N N . LEU A 1 84 ? -3.584 -11.399 8.176 1.00 98.25 84 LEU A N 1
ATOM 617 C CA . LEU A 1 84 ? -3.389 -10.355 9.180 1.00 98.25 84 LEU A CA 1
ATOM 618 C C . LEU A 1 84 ? -4.220 -10.697 10.425 1.00 98.25 84 LEU A C 1
ATOM 620 O O . LEU A 1 84 ? -5.356 -11.159 10.280 1.00 98.25 84 LEU A O 1
ATOM 624 N N . THR A 1 85 ? -3.687 -10.463 11.627 1.00 98.44 85 THR A N 1
ATOM 625 C CA . THR A 1 85 ? -4.397 -10.719 12.894 1.00 98.44 85 THR A CA 1
ATOM 626 C C . THR A 1 85 ? -4.645 -9.432 13.678 1.00 98.44 85 THR A C 1
ATOM 628 O O . THR A 1 85 ? -3.964 -8.425 13.489 1.00 98.44 85 THR A O 1
ATOM 631 N N . GLY A 1 86 ? -5.646 -9.451 14.565 1.00 98.25 86 GLY A N 1
ATOM 632 C CA . GLY A 1 86 ? -5.935 -8.311 15.444 1.00 98.25 86 GLY A CA 1
ATOM 633 C C . GLY A 1 86 ? -4.780 -8.009 16.396 1.00 98.25 86 GLY A C 1
ATOM 634 O O . GLY A 1 86 ? -4.390 -6.854 16.541 1.00 98.25 86 GLY A O 1
ATOM 635 N N . GLU A 1 87 ? -4.191 -9.053 16.981 1.00 98.50 87 GLU A N 1
ATOM 636 C CA . GLU A 1 87 ? -3.051 -8.943 17.895 1.00 98.50 87 GLU A CA 1
ATOM 637 C C . GLU A 1 87 ? -1.848 -8.281 17.233 1.00 98.50 87 GLU A C 1
ATOM 639 O O . GLU A 1 87 ? -1.236 -7.399 17.825 1.00 98.50 87 GLU A O 1
ATOM 644 N N . GLU A 1 88 ? -1.545 -8.648 15.988 1.00 98.25 88 GLU A N 1
ATOM 645 C CA . GLU A 1 88 ? -0.457 -8.034 15.237 1.00 98.25 88 GLU A CA 1
ATOM 646 C C . GLU A 1 88 ? -0.703 -6.546 14.982 1.00 98.25 88 GLU A C 1
ATOM 648 O O . GLU A 1 88 ? 0.203 -5.738 15.168 1.00 98.25 88 GLU A O 1
ATOM 653 N N . VAL A 1 89 ? -1.926 -6.163 14.600 1.00 98.44 89 VAL A N 1
ATOM 654 C CA . VAL A 1 89 ? -2.274 -4.750 14.393 1.00 98.44 89 VAL A CA 1
ATOM 655 C C . VAL A 1 89 ? -2.107 -3.956 15.689 1.00 98.44 89 VAL A C 1
ATOM 657 O O . VAL A 1 89 ? -1.490 -2.891 15.693 1.00 98.44 89 VAL A O 1
ATOM 660 N N . VAL A 1 90 ? -2.627 -4.480 16.800 1.00 98.50 90 VAL A N 1
ATOM 661 C CA . VAL A 1 90 ? -2.519 -3.843 18.118 1.00 98.50 90 VAL A CA 1
ATOM 662 C C . VAL A 1 90 ? -1.060 -3.760 18.566 1.00 98.50 90 VAL A C 1
ATOM 664 O O . VAL A 1 90 ? -0.638 -2.720 19.070 1.00 98.50 90 VAL A O 1
ATOM 667 N N . ALA A 1 91 ? -0.276 -4.819 18.363 1.00 98.44 91 ALA A N 1
ATOM 668 C CA . ALA A 1 91 ? 1.142 -4.848 18.694 1.00 98.44 91 ALA A CA 1
ATOM 669 C C . ALA A 1 91 ? 1.935 -3.833 17.864 1.00 98.44 91 ALA A C 1
ATOM 671 O O . ALA A 1 91 ? 2.713 -3.079 18.439 1.00 98.44 91 ALA A O 1
ATOM 672 N N . ALA A 1 92 ? 1.693 -3.748 16.551 1.00 97.81 92 ALA A N 1
ATOM 673 C CA . ALA A 1 92 ? 2.334 -2.767 15.680 1.00 97.81 92 ALA A CA 1
ATOM 674 C C . ALA A 1 92 ? 2.055 -1.333 16.152 1.00 97.81 92 ALA A C 1
ATOM 676 O O . ALA A 1 92 ? 2.981 -0.538 16.280 1.00 97.81 92 ALA A O 1
ATOM 677 N N . ILE A 1 93 ? 0.799 -1.023 16.493 1.00 97.62 93 ILE A N 1
ATOM 678 C CA . ILE A 1 93 ? 0.423 0.290 17.033 1.00 97.62 93 ILE A CA 1
ATOM 679 C C . ILE A 1 93 ? 1.114 0.564 18.375 1.00 97.62 93 ILE A C 1
ATOM 681 O O . ILE A 1 93 ? 1.621 1.660 18.584 1.00 97.62 93 ILE A O 1
ATOM 685 N N . ARG A 1 94 ? 1.145 -0.406 19.295 1.00 97.50 94 ARG A N 1
ATOM 686 C CA . ARG A 1 94 ? 1.768 -0.231 20.620 1.00 97.50 94 ARG A CA 1
ATOM 687 C C . ARG A 1 94 ? 3.293 -0.140 20.561 1.00 97.50 94 ARG A C 1
ATOM 689 O O . ARG A 1 94 ? 3.887 0.465 21.444 1.00 97.50 94 ARG A O 1
ATOM 696 N N . LEU A 1 95 ? 3.912 -0.737 19.544 1.00 96.06 95 LEU A N 1
ATOM 697 C CA . LEU A 1 95 ? 5.353 -0.672 19.303 1.00 96.06 95 LEU A CA 1
ATOM 698 C C . LEU A 1 95 ? 5.780 0.643 18.629 1.00 96.06 95 LEU A C 1
ATOM 700 O O . LEU A 1 95 ? 6.973 0.916 18.536 1.00 96.06 95 LEU A O 1
ATOM 704 N N . MET A 1 96 ? 4.828 1.451 18.157 1.00 93.69 96 MET A N 1
ATOM 705 C CA . MET A 1 96 ? 5.099 2.721 17.493 1.00 93.69 96 MET A CA 1
ATOM 706 C C . MET A 1 96 ? 5.941 3.654 18.378 1.00 93.69 96 MET A C 1
ATOM 708 O O . MET A 1 96 ? 5.485 4.100 19.430 1.00 93.69 96 MET A O 1
ATOM 712 N N . ASP A 1 97 ? 7.134 4.027 17.909 1.00 90.25 97 ASP A N 1
ATOM 713 C CA . ASP A 1 97 ? 7.904 5.129 18.488 1.00 90.25 97 ASP A CA 1
ATOM 714 C C . ASP A 1 97 ? 7.538 6.432 17.764 1.00 90.25 97 ASP A C 1
ATOM 716 O O . ASP A 1 97 ? 7.654 6.553 16.543 1.00 90.25 97 ASP A O 1
ATOM 720 N N . ARG A 1 98 ? 7.112 7.448 18.520 1.00 87.94 98 ARG A N 1
ATOM 721 C CA . ARG A 1 98 ? 6.766 8.769 17.979 1.00 87.94 98 ARG A CA 1
ATOM 722 C C . ARG A 1 98 ? 7.928 9.405 17.203 1.00 87.94 98 ARG A C 1
ATOM 724 O O . ARG A 1 98 ? 7.681 10.183 16.284 1.00 87.94 98 ARG A O 1
ATOM 731 N N . LYS A 1 99 ? 9.179 9.071 17.537 1.00 88.81 99 LYS A N 1
ATOM 732 C CA . LYS A 1 99 ? 10.379 9.566 16.840 1.00 88.81 99 LYS A CA 1
ATOM 733 C C . LYS A 1 99 ? 10.476 9.080 15.396 1.00 88.81 99 LYS A C 1
ATOM 735 O O . LYS A 1 99 ? 11.009 9.807 14.563 1.00 88.81 99 LYS A O 1
ATOM 740 N N . ASP A 1 100 ? 9.914 7.912 15.099 1.00 86.94 100 ASP A N 1
ATOM 741 C CA . ASP A 1 100 ? 9.864 7.356 13.743 1.00 86.94 100 ASP A CA 1
ATOM 742 C C . ASP A 1 100 ? 8.721 7.972 12.912 1.00 86.94 100 ASP A C 1
ATOM 744 O O . ASP A 1 100 ? 8.627 7.770 11.700 1.00 86.94 100 ASP A O 1
ATOM 748 N N . HIS A 1 101 ? 7.868 8.785 13.549 1.00 87.62 101 HIS A N 1
ATOM 749 C CA . HIS A 1 101 ? 6.691 9.412 12.951 1.00 87.62 101 HIS A CA 1
ATOM 750 C C . HIS A 1 101 ? 6.614 10.927 13.225 1.00 87.62 101 HIS A C 1
ATOM 752 O O . HIS A 1 101 ? 5.580 11.424 13.677 1.00 87.62 101 HIS A O 1
ATOM 758 N N . PRO A 1 102 ? 7.665 11.708 12.908 1.00 88.12 102 PRO A N 1
ATOM 759 C CA . PRO A 1 102 ? 7.737 13.128 13.267 1.00 88.12 102 PRO A CA 1
ATOM 760 C C . PRO A 1 102 ? 6.680 13.998 12.568 1.00 88.12 102 PRO A C 1
ATOM 762 O O . PRO A 1 102 ? 6.379 15.092 13.031 1.00 88.12 102 PRO A O 1
ATOM 765 N N . LEU A 1 103 ? 6.114 13.517 11.455 1.00 88.12 103 LEU A N 1
ATOM 766 C CA . LEU A 1 103 ? 5.094 14.217 10.668 1.00 88.12 103 LEU A CA 1
ATOM 767 C C . LEU A 1 103 ? 3.660 13.785 11.005 1.00 88.12 103 LEU A C 1
ATOM 769 O O . LEU A 1 103 ? 2.723 14.236 10.346 1.00 88.12 103 LEU A O 1
ATOM 773 N N . ALA A 1 104 ? 3.468 12.877 11.966 1.00 90.38 104 ALA A N 1
ATOM 774 C CA . ALA A 1 104 ? 2.140 12.447 12.377 1.00 90.38 104 ALA A CA 1
ATOM 775 C C . ALA A 1 104 ? 1.493 13.515 13.276 1.00 90.38 104 ALA A C 1
ATOM 777 O O . ALA A 1 104 ? 2.027 13.805 14.349 1.00 90.38 104 ALA A O 1
ATOM 778 N N . PRO A 1 105 ? 0.335 14.082 12.892 1.00 92.12 105 PRO A N 1
ATOM 779 C CA . PRO A 1 105 ? -0.427 14.947 13.783 1.00 92.12 105 PRO A CA 1
ATOM 780 C C . PRO A 1 105 ? -0.848 14.195 15.048 1.00 92.12 105 PRO A C 1
ATOM 782 O O . PRO A 1 105 ? -1.177 13.008 14.991 1.00 92.12 105 PRO A O 1
ATOM 785 N N . ASP A 1 106 ? -0.946 14.892 16.180 1.00 93.25 106 ASP A N 1
ATOM 786 C CA . ASP A 1 106 ? -1.388 14.278 17.440 1.00 93.25 106 ASP A CA 1
ATOM 787 C C . ASP A 1 106 ? -2.774 13.619 17.332 1.00 93.25 106 ASP A C 1
ATOM 789 O O . ASP A 1 106 ? -3.062 12.641 18.019 1.00 93.25 106 ASP A O 1
ATOM 793 N N . THR A 1 107 ? -3.646 14.135 16.461 1.00 93.81 107 THR A N 1
ATOM 794 C CA . THR A 1 107 ? -4.964 13.545 16.183 1.00 93.81 107 THR A CA 1
ATOM 795 C C . THR A 1 107 ? -4.849 12.144 15.582 1.00 93.81 107 THR A C 1
ATOM 797 O O . THR A 1 107 ? -5.591 11.249 15.991 1.00 93.81 107 THR A O 1
ATOM 800 N N . ILE A 1 108 ? -3.882 11.925 14.687 1.00 95.38 108 ILE A N 1
ATOM 801 C CA . ILE A 1 108 ? -3.579 10.618 14.096 1.00 95.38 108 ILE A CA 1
ATOM 802 C C . ILE A 1 108 ? -3.011 9.671 15.152 1.00 95.38 108 ILE A C 1
ATOM 804 O O . ILE A 1 108 ? -3.491 8.544 15.269 1.00 95.38 108 ILE A O 1
ATOM 808 N N . LEU A 1 109 ? -2.048 10.132 15.956 1.00 94.69 109 LEU A N 1
ATOM 809 C CA . LEU A 1 109 ? -1.436 9.315 17.010 1.00 94.69 109 LEU A CA 1
ATOM 810 C C . LEU A 1 109 ? -2.487 8.844 18.026 1.00 94.69 109 LEU A C 1
ATOM 812 O O . LEU A 1 109 ? -2.621 7.645 18.264 1.00 94.69 109 LEU A O 1
ATOM 816 N N . ARG A 1 110 ? -3.338 9.757 18.512 1.00 95.19 110 ARG A N 1
ATOM 817 C CA . ARG A 1 110 ? -4.465 9.410 19.395 1.00 95.19 110 ARG A CA 1
ATOM 818 C C . ARG A 1 110 ? -5.472 8.473 18.731 1.00 95.19 110 ARG A C 1
ATOM 820 O O . ARG A 1 110 ? -6.115 7.673 19.408 1.00 95.19 110 ARG A O 1
ATOM 827 N N . SER A 1 111 ? -5.666 8.583 17.417 1.00 95.81 111 SER A N 1
ATOM 828 C CA . SER A 1 111 ? -6.548 7.675 16.682 1.00 95.81 111 SER A CA 1
ATOM 829 C C . SER A 1 111 ? -5.986 6.253 16.651 1.00 95.81 111 SER A C 1
ATOM 831 O O . SER A 1 111 ? -6.742 5.307 16.866 1.00 95.81 111 SER A O 1
ATOM 833 N N . LEU A 1 112 ? -4.677 6.096 16.435 1.00 97.00 112 LEU A N 1
ATOM 834 C CA . LEU A 1 112 ? -3.995 4.801 16.502 1.00 97.00 112 LEU A CA 1
ATOM 835 C C . LEU A 1 112 ? -4.090 4.209 17.915 1.00 97.00 112 LEU A C 1
ATOM 837 O O . LEU A 1 112 ? -4.565 3.086 18.074 1.00 97.00 112 LEU A O 1
ATOM 841 N N . GLU A 1 113 ? -3.754 4.983 18.948 1.00 96.75 113 GLU A N 1
ATOM 842 C CA . GLU A 1 113 ? -3.876 4.559 20.352 1.00 96.75 113 GLU A CA 1
ATOM 843 C C . GLU A 1 113 ? -5.297 4.098 20.701 1.00 96.75 113 GLU A C 1
ATOM 845 O O . GLU A 1 113 ? -5.478 3.082 21.378 1.00 96.75 113 GLU A O 1
ATOM 850 N N . ARG A 1 114 ? -6.313 4.813 20.195 1.00 96.81 114 ARG A N 1
ATOM 851 C CA . ARG A 1 114 ? -7.717 4.440 20.372 1.00 96.81 114 ARG A CA 1
ATOM 852 C C . ARG A 1 114 ? -8.026 3.100 19.716 1.00 96.81 114 ARG A C 1
ATOM 854 O O . ARG A 1 114 ? -8.646 2.275 20.376 1.00 96.81 114 ARG A O 1
ATOM 861 N N . ILE A 1 115 ? -7.571 2.856 18.483 1.00 97.31 115 ILE A N 1
ATOM 862 C CA . ILE A 1 115 ? -7.745 1.557 17.805 1.00 97.31 115 ILE A CA 1
ATOM 863 C C . ILE A 1 115 ? -7.160 0.428 18.666 1.00 97.31 115 ILE A C 1
ATOM 865 O O . ILE A 1 115 ? -7.825 -0.585 18.876 1.00 97.31 115 ILE A O 1
ATOM 869 N N . ALA A 1 116 ? -5.958 0.618 19.217 1.00 97.75 116 ALA A N 1
ATOM 870 C CA . ALA A 1 116 ? -5.287 -0.382 20.052 1.00 97.75 116 ALA A CA 1
ATOM 871 C C . ALA A 1 116 ? -5.937 -0.614 21.431 1.00 97.75 116 ALA A C 1
ATOM 873 O O . ALA A 1 116 ? -5.672 -1.640 22.066 1.00 97.75 116 ALA A O 1
ATOM 874 N N . HIS A 1 117 ? -6.749 0.330 21.914 1.00 97.62 117 HIS A N 1
ATOM 875 C CA . HIS A 1 117 ? -7.509 0.199 23.160 1.00 97.62 117 HIS A CA 1
ATOM 876 C C . HIS A 1 117 ? -8.899 -0.390 22.943 1.00 97.62 117 HIS A C 1
ATOM 878 O O . HIS A 1 117 ? -9.338 -1.234 23.718 1.00 97.62 117 HIS A O 1
ATOM 884 N N . THR A 1 118 ? -9.611 0.068 21.916 1.00 97.38 118 THR A N 1
ATOM 885 C CA . THR A 1 118 ? -11.025 -0.267 21.723 1.00 97.38 118 THR A CA 1
ATOM 886 C C . THR A 1 118 ? -11.238 -1.438 20.779 1.00 97.38 118 THR A C 1
ATOM 888 O O . THR A 1 118 ? -12.343 -1.965 20.737 1.00 97.38 118 THR A O 1
ATOM 891 N N . ASN A 1 119 ? -10.218 -1.831 20.007 1.00 97.44 119 ASN A N 1
ATOM 892 C CA . ASN A 1 119 ? -10.353 -2.745 18.873 1.00 97.44 119 ASN A CA 1
ATOM 893 C C . ASN A 1 119 ? -11.416 -2.281 17.861 1.00 97.44 119 ASN A C 1
ATOM 895 O O . ASN A 1 119 ? -12.059 -3.103 17.214 1.00 97.44 119 ASN A O 1
ATOM 899 N N . LYS A 1 120 ? -11.586 -0.964 17.686 1.00 97.56 120 LYS A N 1
ATOM 900 C CA . LYS A 1 120 ? -12.498 -0.380 16.690 1.00 97.56 120 LYS A CA 1
ATOM 901 C C . LYS A 1 120 ? -11.763 0.580 15.767 1.00 97.56 120 LYS A C 1
ATOM 903 O O . LYS A 1 120 ? -11.016 1.443 16.224 1.00 97.56 120 LYS A O 1
ATOM 908 N N . LEU A 1 121 ? -12.018 0.457 14.470 1.00 95.94 121 LEU A N 1
ATOM 909 C CA . LEU A 1 121 ? -11.538 1.358 13.429 1.00 95.94 121 LEU A CA 1
ATOM 910 C C . LEU A 1 121 ? -12.511 2.530 13.260 1.00 95.94 121 LEU A C 1
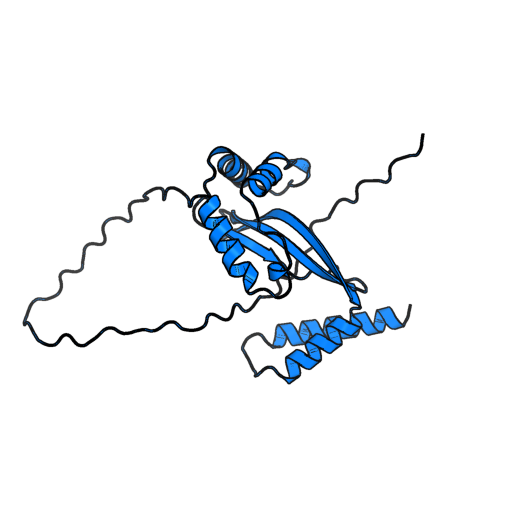ATOM 912 O O . LEU A 1 121 ? -13.691 2.305 12.988 1.00 95.94 121 LEU A O 1
ATOM 916 N N . PRO A 1 122 ? -12.048 3.783 13.387 1.00 95.25 122 PRO A N 1
ATOM 917 C CA . PRO A 1 122 ? -12.862 4.950 13.072 1.00 95.25 122 PRO A CA 1
ATOM 918 C C . PRO A 1 122 ? -13.361 4.940 11.623 1.00 95.25 122 PRO A C 1
ATOM 920 O O . PRO A 1 122 ? -12.772 4.308 10.743 1.00 95.25 122 PRO A O 1
ATOM 923 N N . ALA A 1 123 ? -14.430 5.692 11.361 1.00 92.12 123 ALA A N 1
ATOM 924 C CA . ALA A 1 123 ? -14.942 5.870 10.008 1.00 92.12 123 ALA A CA 1
ATOM 925 C C . ALA A 1 123 ? -13.856 6.410 9.059 1.00 92.12 123 ALA A C 1
ATOM 927 O O . ALA A 1 123 ? -13.069 7.282 9.425 1.00 92.12 123 ALA A O 1
ATOM 928 N N . GLY A 1 124 ? -13.817 5.876 7.837 1.00 92.12 124 GLY A N 1
ATOM 929 C CA . GLY A 1 124 ? -12.832 6.248 6.816 1.00 92.12 124 GLY A CA 1
ATOM 930 C C . GLY A 1 124 ? -11.453 5.600 6.975 1.00 92.12 124 GLY A C 1
ATOM 931 O O . GLY A 1 124 ? -10.630 5.733 6.074 1.00 92.12 124 GLY A O 1
ATOM 932 N N . VAL A 1 125 ? -11.195 4.871 8.067 1.00 95.69 125 VAL A N 1
ATOM 933 C CA . VAL A 1 125 ? -9.946 4.121 8.243 1.00 95.69 125 VAL A CA 1
ATOM 934 C C . VAL A 1 125 ? -10.047 2.758 7.559 1.00 95.69 125 VAL A C 1
ATOM 936 O O . VAL A 1 125 ? -11.032 2.038 7.728 1.00 95.69 125 VAL A O 1
ATOM 939 N N . ALA A 1 126 ? -9.017 2.378 6.801 1.00 96.19 126 ALA A N 1
ATOM 940 C CA . ALA A 1 126 ? -8.981 1.104 6.084 1.00 96.19 126 ALA A CA 1
ATOM 941 C C . ALA A 1 126 ? -7.571 0.503 6.016 1.00 96.19 126 ALA A C 1
ATOM 943 O O . ALA A 1 126 ? -6.570 1.212 6.098 1.00 96.19 126 ALA A O 1
ATOM 944 N N . PHE A 1 127 ? -7.504 -0.816 5.821 1.00 97.81 127 PHE A N 1
ATOM 945 C CA . PHE A 1 127 ? -6.261 -1.517 5.500 1.00 97.81 127 PHE A CA 1
ATOM 946 C C . PHE A 1 127 ? -5.988 -1.504 3.996 1.00 97.81 127 PHE A C 1
ATOM 948 O O . PHE A 1 127 ? -6.885 -1.773 3.191 1.00 97.81 127 PHE A O 1
ATOM 955 N N . GLU A 1 128 ? -4.728 -1.288 3.641 1.00 97.00 128 GLU A N 1
ATOM 956 C CA . GLU A 1 128 ? -4.206 -1.366 2.279 1.00 97.00 128 GLU A CA 1
ATOM 957 C C . GLU A 1 128 ? -2.952 -2.247 2.258 1.00 97.00 128 GLU A C 1
ATOM 959 O O . GLU A 1 128 ? -2.169 -2.244 3.210 1.00 97.00 128 GLU A O 1
ATOM 964 N N . ALA A 1 129 ? -2.758 -2.985 1.166 1.00 96.94 129 ALA A N 1
ATOM 965 C CA . ALA A 1 129 ? -1.520 -3.699 0.887 1.00 96.94 129 ALA A CA 1
ATOM 966 C C . ALA A 1 129 ? -0.852 -3.115 -0.362 1.00 96.94 129 ALA A C 1
ATOM 968 O O . ALA A 1 129 ? -1.495 -2.975 -1.402 1.00 96.94 129 ALA A O 1
ATOM 969 N N . LEU A 1 130 ? 0.441 -2.809 -0.262 1.00 95.50 130 LEU A N 1
ATOM 970 C CA . LEU A 1 130 ? 1.296 -2.523 -1.408 1.00 95.50 130 LEU A CA 1
ATOM 971 C C . LEU A 1 130 ? 2.101 -3.773 -1.755 1.00 95.50 130 LEU A C 1
ATOM 973 O O . LEU A 1 130 ? 2.710 -4.389 -0.877 1.00 95.50 130 LEU A O 1
ATOM 977 N N . THR A 1 131 ? 2.103 -4.122 -3.040 1.00 96.44 131 THR A N 1
ATOM 978 C CA . THR A 1 131 ? 2.711 -5.361 -3.544 1.00 96.44 131 THR A CA 1
ATOM 979 C C . THR A 1 131 ? 4.036 -5.165 -4.278 1.00 96.44 131 THR A C 1
ATOM 981 O O . THR A 1 131 ? 4.703 -6.128 -4.654 1.00 96.44 131 THR A O 1
ATOM 984 N N . SER A 1 132 ? 4.434 -3.912 -4.490 1.00 94.94 132 SER A N 1
ATOM 985 C CA . SER A 1 132 ? 5.660 -3.554 -5.192 1.00 94.94 132 SER A CA 1
ATOM 986 C C . SER A 1 132 ? 6.317 -2.358 -4.519 1.00 94.94 132 SER A C 1
ATOM 988 O O . SER A 1 132 ? 5.660 -1.371 -4.189 1.00 94.94 132 SER A O 1
ATOM 990 N N . LEU A 1 133 ? 7.639 -2.418 -4.399 1.00 95.00 133 LEU A N 1
ATOM 991 C CA . LEU A 1 133 ? 8.492 -1.325 -3.961 1.00 95.00 133 LEU A CA 1
ATOM 992 C C . LEU A 1 133 ? 9.585 -1.098 -5.000 1.00 95.00 133 LEU A C 1
ATOM 994 O O . LEU A 1 133 ? 10.385 -1.986 -5.286 1.00 95.00 133 LEU A O 1
ATOM 998 N N . ASP A 1 134 ? 9.639 0.109 -5.550 1.00 96.19 134 ASP A N 1
ATOM 999 C CA . ASP A 1 134 ? 10.730 0.524 -6.420 1.00 96.19 134 ASP A CA 1
ATOM 1000 C C . ASP A 1 134 ? 11.530 1.664 -5.780 1.00 96.19 134 ASP A C 1
ATOM 1002 O O . ASP A 1 134 ? 11.073 2.807 -5.803 1.00 96.19 134 ASP A O 1
ATOM 1006 N N . PRO A 1 135 ? 12.728 1.380 -5.246 1.00 94.25 135 PRO A N 1
ATOM 1007 C CA . PRO A 1 135 ? 13.580 2.391 -4.631 1.00 94.25 135 PRO A CA 1
ATOM 1008 C C . PRO A 1 135 ? 14.323 3.272 -5.650 1.00 94.25 135 PRO A C 1
ATOM 1010 O O . PRO A 1 135 ? 15.074 4.154 -5.250 1.00 94.25 135 PRO A O 1
ATOM 1013 N N . GLY A 1 136 ? 14.185 3.023 -6.959 1.00 94.88 136 GLY A N 1
ATOM 1014 C CA . GLY A 1 136 ? 14.882 3.776 -8.009 1.00 94.88 136 GLY A CA 1
ATOM 1015 C C . GLY A 1 136 ? 16.259 3.225 -8.407 1.00 94.88 136 GLY A C 1
ATOM 1016 O O . GLY A 1 136 ? 16.870 3.757 -9.331 1.00 94.88 136 GLY A O 1
ATOM 1017 N N . GLY A 1 137 ? 16.729 2.147 -7.766 1.00 94.69 137 GLY A N 1
ATOM 1018 C CA . GLY A 1 137 ? 18.022 1.495 -8.039 1.00 94.69 137 GLY A CA 1
ATOM 1019 C C . GLY A 1 137 ? 18.010 0.501 -9.212 1.00 94.69 137 GLY A C 1
ATOM 1020 O O . GLY A 1 137 ? 17.263 0.665 -10.174 1.00 94.69 137 GLY A O 1
ATOM 1021 N N . ASP A 1 138 ? 18.814 -0.561 -9.129 1.00 97.00 138 ASP A N 1
ATOM 1022 C CA . ASP A 1 138 ? 18.936 -1.572 -10.202 1.00 97.00 138 ASP A CA 1
ATOM 1023 C C . ASP A 1 138 ? 17.906 -2.715 -10.075 1.00 97.00 138 ASP A C 1
ATOM 1025 O O . ASP A 1 138 ? 17.751 -3.543 -10.977 1.00 97.00 138 ASP A O 1
ATOM 1029 N N . PHE A 1 139 ? 17.146 -2.719 -8.977 1.00 97.50 139 PHE A N 1
ATOM 1030 C CA . PHE A 1 139 ? 16.134 -3.721 -8.654 1.00 97.50 139 PHE A CA 1
ATOM 1031 C C . PHE A 1 139 ? 14.790 -3.078 -8.304 1.00 97.50 139 PHE A C 1
ATOM 1033 O O . PHE A 1 139 ? 14.731 -1.974 -7.759 1.00 97.50 139 PHE A O 1
ATOM 1040 N N . VAL A 1 140 ? 13.720 -3.817 -8.585 1.00 97.31 140 VAL A N 1
ATOM 1041 C CA . VAL A 1 140 ? 12.369 -3.606 -8.052 1.00 97.31 140 VAL A CA 1
ATOM 1042 C C . VAL A 1 140 ? 12.051 -4.787 -7.144 1.00 97.31 140 VAL A C 1
ATOM 1044 O O . VAL A 1 140 ? 12.454 -5.915 -7.425 1.00 97.31 140 VAL A O 1
ATOM 1047 N N . PHE A 1 141 ? 11.346 -4.540 -6.051 1.00 97.25 141 PHE A N 1
ATOM 1048 C CA . PHE A 1 141 ? 11.037 -5.553 -5.056 1.00 97.25 141 PHE A CA 1
ATOM 1049 C C . PHE A 1 141 ? 9.548 -5.863 -5.078 1.00 97.25 141 PHE A C 1
ATOM 1051 O O . PHE A 1 141 ? 8.722 -4.958 -4.973 1.00 97.25 141 PHE A O 1
ATOM 1058 N N . ASP A 1 142 ? 9.221 -7.145 -5.171 1.00 96.75 142 ASP A N 1
ATOM 1059 C CA . ASP A 1 142 ? 7.892 -7.636 -4.849 1.00 96.75 142 ASP A CA 1
ATOM 1060 C C . ASP A 1 142 ? 7.807 -7.699 -3.323 1.00 96.75 142 ASP A C 1
ATOM 1062 O O . ASP A 1 142 ? 8.617 -8.360 -2.659 1.00 96.75 142 ASP A O 1
ATOM 1066 N N . THR A 1 143 ? 6.858 -6.971 -2.755 1.00 96.75 143 THR A N 1
ATOM 1067 C CA . THR A 1 143 ? 6.700 -6.830 -1.307 1.00 96.75 143 THR A CA 1
ATOM 1068 C C . THR A 1 143 ? 5.285 -7.197 -0.895 1.00 96.75 143 THR A C 1
ATOM 1070 O O . THR A 1 143 ? 4.381 -7.302 -1.712 1.00 96.75 143 THR A O 1
ATOM 1073 N N . TRP A 1 144 ? 5.083 -7.438 0.391 1.00 97.31 144 TRP A N 1
ATOM 1074 C CA . TRP A 1 144 ? 3.773 -7.445 1.015 1.00 97.31 144 TRP A CA 1
ATOM 1075 C C . TRP A 1 144 ? 3.819 -6.451 2.163 1.00 97.31 144 TRP A C 1
ATOM 1077 O O . TRP A 1 144 ? 4.262 -6.767 3.270 1.00 97.31 144 TRP A O 1
ATOM 1087 N N . TYR A 1 145 ? 3.450 -5.213 1.852 1.00 97.31 145 TYR A N 1
ATOM 1088 C CA . TYR A 1 145 ? 3.506 -4.100 2.786 1.00 97.31 145 TYR A CA 1
ATOM 1089 C C . TYR A 1 145 ? 2.094 -3.677 3.172 1.00 97.31 145 TYR A C 1
ATOM 1091 O O . TYR A 1 145 ? 1.400 -3.009 2.406 1.00 97.31 145 TYR A O 1
ATOM 1099 N N . VAL A 1 146 ? 1.664 -4.103 4.356 1.00 98.00 146 VAL A N 1
ATOM 1100 C CA . VAL A 1 146 ? 0.331 -3.835 4.897 1.00 98.00 146 VAL A CA 1
ATOM 1101 C C . VAL A 1 146 ? 0.379 -2.598 5.776 1.00 98.00 146 VAL A C 1
ATOM 1103 O O . VAL A 1 146 ? 1.211 -2.498 6.683 1.00 98.00 146 VAL A O 1
ATOM 1106 N N . ARG A 1 147 ? -0.545 -1.671 5.535 1.00 97.69 147 ARG A N 1
ATOM 1107 C CA . ARG A 1 147 ? -0.655 -0.403 6.255 1.00 97.69 147 ARG A CA 1
ATOM 1108 C C . ARG A 1 147 ? -2.100 -0.059 6.597 1.00 97.69 147 ARG A C 1
ATOM 1110 O O . ARG A 1 147 ? -3.029 -0.476 5.905 1.00 97.69 147 ARG A O 1
ATOM 1117 N N . ILE A 1 148 ? -2.273 0.724 7.657 1.00 97.44 148 ILE A N 1
ATOM 1118 C CA . ILE A 1 148 ? -3.530 1.388 8.006 1.00 97.44 148 ILE A CA 1
ATOM 1119 C C . ILE A 1 148 ? -3.502 2.781 7.394 1.00 97.44 148 ILE A C 1
ATOM 1121 O O . ILE A 1 148 ? -2.577 3.551 7.647 1.00 97.44 148 ILE A O 1
ATOM 1125 N N . ASN A 1 149 ? -4.528 3.116 6.626 1.00 97.19 149 ASN A N 1
ATOM 1126 C CA . ASN A 1 149 ? -4.731 4.447 6.084 1.00 97.19 149 ASN A CA 1
ATOM 1127 C C . ASN A 1 149 ? -5.737 5.200 6.944 1.00 97.19 149 ASN A C 1
ATOM 1129 O O . ASN A 1 149 ? -6.880 4.767 7.085 1.00 97.19 149 ASN A O 1
ATOM 1133 N N . LEU A 1 150 ? -5.300 6.322 7.509 1.00 95.56 150 LEU A N 1
ATOM 1134 C CA . LEU A 1 150 ? -6.111 7.220 8.316 1.00 95.56 150 LEU A CA 1
A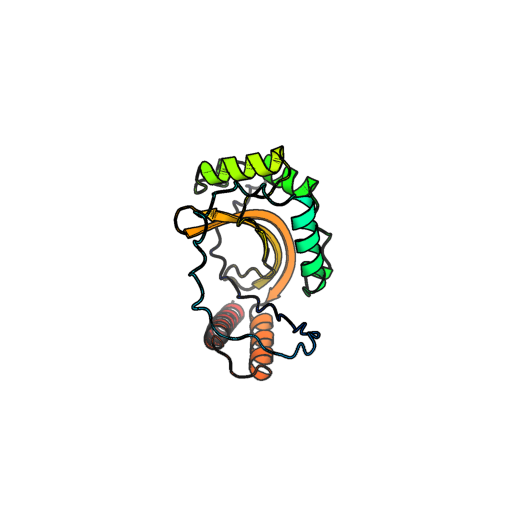TOM 1135 C C . LEU A 1 150 ? -6.341 8.521 7.541 1.00 95.56 150 LEU A C 1
ATOM 1137 O O . LEU A 1 150 ? -5.360 9.129 7.103 1.00 95.56 150 LEU A O 1
ATOM 1141 N N . PRO A 1 151 ? -7.590 8.977 7.369 1.00 93.75 151 PRO A N 1
ATOM 1142 C CA . PRO A 1 151 ? -7.846 10.269 6.752 1.00 93.75 151 PRO A CA 1
ATOM 1143 C C . PRO A 1 151 ? -7.283 11.387 7.635 1.00 93.75 151 PRO A C 1
ATOM 1145 O O . PRO A 1 151 ? -7.392 11.349 8.862 1.00 93.75 151 PRO A O 1
ATOM 1148 N N . LYS A 1 152 ? -6.666 12.380 7.000 1.00 92.19 152 LYS A N 1
ATOM 1149 C CA . LYS A 1 152 ? -6.224 13.617 7.640 1.00 92.19 152 LYS A CA 1
ATOM 1150 C C . LYS A 1 152 ? -7.297 14.693 7.477 1.00 92.19 152 LYS A C 1
ATOM 1152 O O . LYS A 1 152 ? -8.103 14.648 6.551 1.00 92.19 152 LYS A O 1
ATOM 1157 N N . GLU A 1 153 ? -7.272 15.684 8.361 1.00 87.44 153 GLU A N 1
ATOM 1158 C CA . GLU A 1 153 ? -8.205 16.820 8.324 1.00 87.44 153 GLU A CA 1
ATOM 1159 C C . GLU A 1 153 ? -8.015 17.703 7.078 1.00 87.44 153 GLU A C 1
ATOM 1161 O O . GLU A 1 153 ? -8.973 18.295 6.595 1.00 87.44 153 GLU A O 1
ATOM 1166 N N . ASP A 1 154 ? -6.807 17.729 6.506 1.00 88.38 154 ASP A N 1
ATOM 1167 C CA . ASP A 1 154 ? -6.458 18.464 5.280 1.00 88.38 154 ASP A CA 1
ATOM 1168 C C . ASP A 1 154 ? -6.912 17.767 3.978 1.00 88.38 154 ASP A C 1
ATOM 1170 O O . ASP A 1 154 ? -6.560 18.199 2.881 1.00 88.38 154 ASP A O 1
ATOM 1174 N N . GLY A 1 155 ? -7.675 16.674 4.083 1.00 87.88 155 GLY A N 1
ATOM 1175 C CA . GLY A 1 155 ? -8.107 15.857 2.946 1.00 87.88 155 GLY A CA 1
ATOM 1176 C C . GLY A 1 155 ? -7.064 14.841 2.468 1.00 87.88 155 GLY A C 1
ATOM 1177 O O . GLY A 1 155 ? -7.332 14.078 1.539 1.00 87.88 155 GLY A O 1
ATOM 1178 N N . GLY A 1 156 ? -5.887 14.791 3.096 1.00 91.00 156 GLY A N 1
ATOM 1179 C CA . GLY A 1 156 ? -4.864 13.787 2.837 1.00 91.00 156 GLY A CA 1
ATOM 1180 C C . GLY A 1 156 ? -5.114 12.457 3.551 1.00 91.00 156 GLY A C 1
ATOM 1181 O O . GLY A 1 156 ? -6.124 12.223 4.212 1.00 91.00 156 GLY A O 1
ATOM 1182 N N . THR A 1 157 ? -4.145 11.551 3.443 1.00 94.00 157 THR A N 1
ATOM 1183 C CA . THR A 1 157 ? -4.129 10.289 4.192 1.00 94.00 157 THR A CA 1
ATOM 1184 C C . THR A 1 157 ? -2.789 10.136 4.899 1.00 94.00 157 THR A C 1
ATOM 1186 O O . THR A 1 157 ? -1.737 10.480 4.358 1.00 94.00 157 THR A O 1
ATOM 1189 N N . TYR A 1 158 ? -2.819 9.656 6.137 1.00 95.12 158 TYR A N 1
ATOM 1190 C CA . TYR A 1 158 ? -1.652 9.184 6.862 1.00 95.12 158 TYR A CA 1
ATOM 1191 C C . TYR A 1 158 ? -1.610 7.659 6.809 1.00 95.12 158 TYR A C 1
ATOM 1193 O O . TYR A 1 158 ? -2.594 6.997 7.128 1.00 95.12 158 TYR A O 1
ATOM 1201 N N . SER A 1 159 ? -0.464 7.108 6.429 1.00 95.75 159 SER A N 1
ATOM 1202 C CA . SER A 1 159 ? -0.262 5.668 6.327 1.00 95.75 159 SER A CA 1
ATOM 1203 C C . SER A 1 159 ? 0.613 5.171 7.473 1.00 95.75 159 SER A C 1
ATOM 1205 O O . SER A 1 159 ? 1.775 5.556 7.573 1.00 95.75 159 SER A O 1
ATOM 1207 N N . PHE A 1 160 ? 0.071 4.289 8.308 1.00 96.75 160 PHE A N 1
ATOM 1208 C CA . PHE A 1 160 ? 0.794 3.638 9.397 1.00 96.75 160 PHE A CA 1
ATOM 1209 C C . PHE A 1 160 ? 1.152 2.188 9.023 1.00 96.75 160 PHE A C 1
ATOM 1211 O O . PHE A 1 160 ? 0.239 1.410 8.731 1.00 96.75 160 PHE A O 1
ATOM 1218 N N . PRO A 1 161 ? 2.439 1.796 9.000 1.00 96.62 161 PRO A N 1
ATOM 1219 C CA . PRO A 1 161 ? 2.832 0.425 8.687 1.00 96.62 161 PRO A CA 1
ATOM 1220 C C . PRO A 1 161 ? 2.397 -0.562 9.768 1.00 96.62 161 PRO A C 1
ATOM 1222 O O . PRO A 1 161 ? 2.586 -0.312 10.951 1.00 96.62 161 PRO A O 1
ATOM 1225 N N . VAL A 1 162 ? 1.890 -1.720 9.350 1.00 97.56 162 VAL A N 1
ATOM 1226 C CA . VAL A 1 162 ? 1.585 -2.841 10.254 1.00 97.56 162 VAL A CA 1
ATOM 1227 C C . VAL A 1 162 ? 2.542 -3.997 10.018 1.00 97.56 162 VAL A C 1
ATOM 1229 O O . VAL A 1 162 ? 3.147 -4.506 10.954 1.00 97.56 162 VAL A O 1
ATOM 1232 N N . ARG A 1 163 ? 2.704 -4.396 8.754 1.00 96.75 163 ARG A N 1
ATOM 1233 C CA . ARG A 1 163 ? 3.561 -5.514 8.364 1.00 96.75 163 ARG A CA 1
ATOM 1234 C C . ARG A 1 163 ? 4.335 -5.152 7.110 1.00 96.75 163 ARG A C 1
ATOM 1236 O O . ARG A 1 163 ? 3.767 -4.615 6.164 1.00 96.75 163 ARG A O 1
ATOM 1243 N N . SER A 1 164 ? 5.611 -5.509 7.084 1.00 95.56 164 SER A N 1
ATOM 1244 C CA . SER A 1 164 ? 6.444 -5.443 5.888 1.00 95.56 164 SER A CA 1
ATOM 1245 C C . SER A 1 164 ? 7.108 -6.791 5.661 1.00 95.56 164 SER A C 1
ATOM 1247 O O . SER A 1 164 ? 7.754 -7.319 6.564 1.00 95.56 164 SER A O 1
ATOM 1249 N N . SER A 1 165 ? 6.951 -7.347 4.464 1.00 95.62 165 SER A N 1
ATOM 1250 C CA . SER A 1 165 ? 7.652 -8.554 4.034 1.00 95.62 165 SER A CA 1
ATOM 1251 C C . SER A 1 165 ? 8.192 -8.353 2.624 1.00 95.62 165 SER A C 1
ATOM 1253 O O . SER A 1 165 ? 7.446 -7.991 1.714 1.00 95.62 165 SER A O 1
ATOM 1255 N N . THR A 1 166 ? 9.489 -8.575 2.430 1.00 96.25 166 THR A N 1
ATOM 1256 C CA . THR A 1 166 ? 10.096 -8.592 1.095 1.00 96.25 166 THR A CA 1
ATOM 1257 C C . THR A 1 166 ? 10.027 -10.010 0.555 1.00 96.25 166 THR A C 1
ATOM 1259 O O . THR A 1 166 ? 10.541 -10.933 1.179 1.00 96.25 166 THR A O 1
ATOM 1262 N N . VAL A 1 167 ? 9.396 -10.188 -0.604 1.00 95.81 167 VAL A N 1
ATOM 1263 C CA . VAL A 1 167 ? 9.128 -11.513 -1.179 1.00 95.81 167 VAL A CA 1
ATOM 1264 C C . VAL A 1 167 ? 10.201 -11.894 -2.188 1.00 95.81 167 VAL A C 1
ATOM 1266 O O . VAL A 1 167 ? 10.745 -12.993 -2.135 1.00 95.81 167 VAL A O 1
ATOM 1269 N N . ARG A 1 168 ? 10.498 -10.993 -3.125 1.00 96.38 168 ARG A N 1
ATOM 1270 C CA . ARG A 1 168 ? 11.461 -11.227 -4.204 1.00 96.38 168 ARG A CA 1
ATOM 1271 C C . ARG A 1 168 ? 12.063 -9.905 -4.661 1.00 96.38 168 ARG A C 1
ATOM 1273 O O . ARG A 1 168 ? 11.391 -8.879 -4.649 1.00 96.38 168 ARG A O 1
ATOM 1280 N N . SER A 1 169 ? 13.313 -9.933 -5.109 1.00 97.62 169 SER A N 1
ATOM 1281 C CA . SER A 1 169 ? 13.899 -8.862 -5.915 1.00 97.62 169 SER A CA 1
ATOM 1282 C C . SER A 1 169 ? 13.909 -9.263 -7.391 1.00 97.62 169 SER A C 1
ATOM 1284 O O . SER A 1 169 ? 14.164 -10.418 -7.743 1.00 97.62 169 SER A O 1
ATOM 1286 N N . ARG A 1 170 ? 13.614 -8.305 -8.267 1.00 97.69 170 ARG A N 1
ATOM 1287 C CA . ARG A 1 170 ? 13.643 -8.461 -9.721 1.00 97.69 170 ARG A CA 1
ATOM 1288 C C . ARG A 1 170 ? 14.556 -7.400 -10.328 1.00 97.69 170 ARG A C 1
ATOM 1290 O O . ARG A 1 170 ? 14.417 -6.224 -9.978 1.00 97.69 170 ARG A O 1
ATOM 1297 N N . PRO A 1 171 ? 15.482 -7.764 -11.230 1.00 98.12 171 PRO A N 1
ATOM 1298 C CA . PRO A 1 171 ? 16.251 -6.781 -11.979 1.00 98.12 171 PRO A CA 1
ATOM 1299 C C . PRO A 1 171 ? 15.320 -5.842 -12.748 1.00 98.12 171 PRO A C 1
ATOM 1301 O O . PRO A 1 171 ? 14.327 -6.281 -13.330 1.00 98.12 171 PRO A O 1
ATOM 1304 N N . VAL A 1 172 ? 15.662 -4.557 -12.824 1.00 97.94 172 VAL A N 1
ATOM 1305 C CA . VAL A 1 172 ? 14.855 -3.566 -13.559 1.00 97.94 172 VAL A CA 1
ATOM 1306 C C . VAL A 1 172 ? 14.637 -3.964 -15.027 1.00 97.94 172 VAL A C 1
ATOM 1308 O O . VAL A 1 172 ? 13.574 -3.694 -15.584 1.00 97.94 172 VAL A O 1
ATOM 1311 N N . ALA A 1 173 ? 15.600 -4.658 -15.642 1.00 97.88 173 ALA A N 1
ATOM 1312 C CA . ALA A 1 173 ? 15.470 -5.187 -16.999 1.00 97.88 173 ALA A CA 1
ATOM 1313 C C . ALA A 1 173 ? 14.367 -6.254 -17.132 1.00 97.88 173 ALA A C 1
ATOM 1315 O O . ALA A 1 173 ? 13.644 -6.253 -18.123 1.00 97.88 173 ALA A O 1
ATOM 1316 N N . GLU A 1 174 ? 14.218 -7.143 -16.143 1.00 97.94 174 GLU A N 1
ATOM 1317 C CA . GLU A 1 174 ? 13.136 -8.139 -16.110 1.00 97.94 174 GLU A CA 1
ATOM 1318 C C . GLU A 1 174 ? 11.781 -7.435 -16.022 1.00 97.94 174 GLU A C 1
ATOM 1320 O O . GLU A 1 174 ? 10.921 -7.640 -16.871 1.00 97.94 174 GLU A O 1
ATOM 1325 N N . VAL A 1 175 ? 11.645 -6.502 -15.078 1.00 97.56 175 VAL A N 1
ATOM 1326 C CA . VAL A 1 175 ? 10.403 -5.749 -14.848 1.00 97.56 175 VAL A CA 1
ATOM 1327 C C . VAL A 1 175 ? 10.002 -4.936 -16.083 1.00 97.56 175 VAL A C 1
ATOM 1329 O O . VAL A 1 175 ? 8.819 -4.832 -16.397 1.00 97.56 175 VAL A O 1
ATOM 1332 N N . ALA A 1 176 ? 10.975 -4.362 -16.799 1.00 97.81 176 ALA A N 1
ATOM 1333 C CA . ALA A 1 176 ? 10.726 -3.653 -18.050 1.00 97.81 176 ALA A CA 1
ATOM 1334 C C . ALA A 1 176 ? 10.165 -4.584 -19.136 1.00 97.81 176 ALA A C 1
ATOM 1336 O O . ALA A 1 176 ? 9.204 -4.213 -19.804 1.00 97.81 176 ALA A O 1
ATOM 1337 N N . ARG A 1 177 ? 10.734 -5.787 -19.300 1.00 98.31 177 ARG A N 1
ATOM 1338 C CA . ARG A 1 177 ? 10.239 -6.777 -20.272 1.00 98.31 177 ARG A CA 1
ATOM 1339 C C . ARG A 1 177 ? 8.826 -7.242 -19.931 1.00 98.31 177 ARG A C 1
ATOM 1341 O O . ARG A 1 177 ? 7.980 -7.272 -20.819 1.00 98.31 177 ARG A O 1
ATOM 1348 N N . ASP A 1 178 ? 8.563 -7.540 -18.660 1.00 96.31 178 ASP A N 1
ATOM 1349 C CA . ASP A 1 178 ? 7.240 -7.973 -18.201 1.00 96.31 178 ASP A CA 1
ATOM 1350 C C . ASP A 1 178 ? 6.181 -6.891 -18.466 1.00 96.31 178 ASP A C 1
ATOM 1352 O O . ASP A 1 178 ? 5.117 -7.174 -19.018 1.00 96.31 178 ASP A O 1
ATOM 1356 N N . LEU A 1 179 ? 6.485 -5.631 -18.123 1.00 96.25 179 LEU A N 1
ATOM 1357 C CA . LEU A 1 179 ? 5.578 -4.500 -18.339 1.00 96.25 179 LEU A CA 1
ATOM 1358 C C . LEU A 1 179 ? 5.346 -4.221 -19.831 1.00 96.25 179 LEU A C 1
ATOM 1360 O O . LEU A 1 179 ? 4.240 -3.860 -20.227 1.00 96.25 179 LEU A O 1
ATOM 1364 N N . GLU A 1 180 ? 6.369 -4.392 -20.668 1.00 97.38 180 GLU A N 1
ATOM 1365 C CA . GLU A 1 180 ? 6.236 -4.282 -22.120 1.00 97.38 180 GLU A CA 1
ATOM 1366 C C . GLU A 1 180 ? 5.309 -5.360 -22.691 1.00 97.38 180 GLU A C 1
ATOM 1368 O O . GLU A 1 180 ? 4.375 -5.026 -23.421 1.00 97.38 180 GLU A O 1
ATOM 1373 N N . ALA A 1 181 ? 5.496 -6.624 -22.304 1.00 96.81 181 ALA A N 1
ATOM 1374 C CA . ALA A 1 181 ? 4.617 -7.720 -22.712 1.00 96.81 181 ALA A CA 1
ATOM 1375 C C . ALA A 1 181 ? 3.168 -7.502 -22.232 1.00 96.81 181 ALA A C 1
ATOM 1377 O O . ALA A 1 181 ? 2.205 -7.732 -22.968 1.00 96.81 181 ALA A O 1
ATOM 1378 N N . GLN A 1 182 ? 2.993 -6.984 -21.015 1.00 94.19 182 GLN A N 1
ATOM 1379 C CA . GLN A 1 182 ? 1.683 -6.619 -20.483 1.00 94.19 182 GLN A CA 1
ATOM 1380 C C . GLN A 1 182 ? 1.022 -5.505 -21.313 1.00 94.19 182 GLN A C 1
ATOM 1382 O O . GLN A 1 182 ? -0.145 -5.614 -21.677 1.00 94.19 182 GLN A O 1
ATOM 1387 N N . LEU A 1 183 ? 1.761 -4.455 -21.679 1.00 94.62 183 LEU A N 1
ATOM 1388 C CA . LEU A 1 183 ? 1.238 -3.354 -22.496 1.00 94.62 183 LEU A CA 1
ATOM 1389 C C . LEU A 1 183 ? 0.876 -3.764 -23.930 1.00 94.62 183 LEU A C 1
ATOM 1391 O O . LEU A 1 183 ? 0.022 -3.121 -24.546 1.00 94.62 183 LEU A O 1
ATOM 1395 N N . GLN A 1 184 ? 1.502 -4.813 -24.464 1.00 95.31 184 GLN A N 1
ATOM 1396 C CA . GLN A 1 184 ? 1.154 -5.378 -25.771 1.00 95.31 184 GLN A CA 1
ATOM 1397 C C . GLN A 1 184 ? -0.180 -6.131 -25.744 1.00 95.31 184 GLN A C 1
ATOM 1399 O O . GLN A 1 184 ? -0.920 -6.099 -26.723 1.00 95.31 184 GLN A O 1
ATOM 1404 N N . THR A 1 185 ? -0.497 -6.792 -24.628 1.00 95.00 185 THR A N 1
ATOM 1405 C CA . THR A 1 185 ? -1.731 -7.583 -24.476 1.00 95.00 185 THR A CA 1
ATOM 1406 C C . THR A 1 185 ? -2.910 -6.763 -23.952 1.00 95.00 185 THR A C 1
ATOM 1408 O O . THR A 1 185 ? -4.058 -7.191 -24.064 1.00 95.00 185 THR A O 1
ATOM 1411 N N . MET A 1 186 ? -2.655 -5.575 -23.397 1.00 91.00 186 MET A N 1
ATOM 1412 C CA . MET A 1 186 ? -3.696 -4.705 -22.856 1.00 91.00 186 MET A CA 1
ATOM 1413 C C . MET A 1 186 ? -4.365 -3.827 -23.930 1.00 91.00 186 MET A C 1
ATOM 1415 O O . MET A 1 186 ? -3.669 -3.175 -24.720 1.00 91.00 186 MET A O 1
ATOM 1419 N N . PRO A 1 187 ? -5.712 -3.717 -23.919 1.00 88.38 187 PRO A N 1
ATOM 1420 C CA . PRO A 1 187 ? -6.425 -2.759 -24.759 1.00 88.38 187 PRO A CA 1
ATOM 1421 C C . PRO A 1 187 ? -6.040 -1.317 -24.395 1.00 88.38 187 PRO A C 1
ATOM 1423 O O . PRO A 1 187 ? -5.446 -1.050 -23.352 1.00 88.38 187 PRO A O 1
ATOM 1426 N N . GLN A 1 188 ? -6.367 -0.354 -25.255 1.00 90.50 188 GLN A N 1
ATOM 1427 C CA . GLN A 1 188 ? -6.217 1.061 -24.910 1.00 90.50 188 GLN A CA 1
ATOM 1428 C C . GLN A 1 188 ? -7.191 1.438 -23.785 1.00 90.50 188 GLN A C 1
ATOM 1430 O O . GLN A 1 188 ? -8.380 1.140 -23.871 1.00 90.50 188 GLN A O 1
ATOM 1435 N N . PHE A 1 189 ? -6.693 2.094 -22.734 1.00 88.75 189 PHE A N 1
ATOM 1436 C CA . PHE A 1 189 ? -7.514 2.551 -21.611 1.00 88.75 189 PHE A CA 1
ATOM 1437 C C . PHE A 1 189 ? -7.010 3.892 -21.051 1.00 88.75 189 PHE A C 1
ATOM 1439 O O . PHE A 1 189 ? -5.809 4.189 -21.131 1.00 88.75 189 PHE A O 1
ATOM 1446 N N . PRO A 1 190 ? -7.896 4.714 -20.455 1.00 92.44 190 PRO A N 1
ATOM 1447 C CA . PRO A 1 190 ? -7.494 5.953 -19.798 1.00 92.44 190 PRO A CA 1
ATOM 1448 C C . PRO A 1 190 ? -6.449 5.689 -18.707 1.00 92.44 190 PRO A C 1
ATOM 1450 O O . PRO A 1 190 ? -6.697 4.942 -17.766 1.00 92.44 190 PRO A O 1
ATOM 1453 N N . GLY A 1 191 ? -5.270 6.303 -18.822 1.00 90.94 191 GLY A N 1
ATOM 1454 C CA . GLY A 1 191 ? -4.169 6.101 -17.870 1.00 90.94 191 GLY A CA 1
ATOM 1455 C C . GLY A 1 191 ? -3.040 5.192 -18.357 1.00 90.94 191 GLY A C 1
ATOM 1456 O O . GLY A 1 191 ? -2.005 5.144 -17.692 1.00 90.94 191 GLY A O 1
ATOM 1457 N N . ARG A 1 192 ? -3.170 4.544 -19.525 1.00 92.88 192 ARG A N 1
ATOM 1458 C CA . ARG A 1 192 ? -2.099 3.729 -20.135 1.00 92.88 192 ARG A CA 1
ATOM 1459 C C . ARG A 1 192 ? -0.764 4.477 -20.240 1.00 92.88 192 ARG A C 1
ATOM 1461 O O . ARG A 1 192 ? 0.277 3.895 -19.948 1.00 92.88 192 ARG A O 1
ATOM 1468 N N . TYR A 1 193 ? -0.799 5.775 -20.549 1.00 93.75 193 TYR A N 1
ATOM 1469 C CA . TYR A 1 193 ? 0.390 6.632 -20.641 1.00 93.75 193 TYR A CA 1
ATOM 1470 C C . TYR A 1 193 ? 1.283 6.572 -19.387 1.00 93.75 193 TYR A C 1
ATOM 1472 O O . TYR A 1 193 ? 2.503 6.619 -19.496 1.00 93.75 193 TYR A O 1
ATOM 1480 N N . ARG A 1 194 ? 0.709 6.373 -18.188 1.00 94.38 194 ARG A N 1
ATOM 1481 C CA . ARG A 1 194 ? 1.485 6.235 -16.942 1.00 94.38 194 ARG A CA 1
ATOM 1482 C C . ARG A 1 194 ? 2.327 4.961 -16.930 1.00 94.38 194 ARG A C 1
ATOM 1484 O O . ARG A 1 194 ? 3.451 4.969 -16.432 1.00 94.38 194 ARG A O 1
ATOM 1491 N N . LEU A 1 195 ? 1.790 3.867 -17.470 1.00 94.56 195 LEU A N 1
ATOM 1492 C CA . LEU A 1 195 ? 2.516 2.606 -17.612 1.00 94.56 195 LEU A CA 1
ATOM 1493 C C . LEU A 1 195 ? 3.592 2.707 -18.698 1.00 94.56 195 LEU A C 1
ATOM 1495 O O . LEU A 1 195 ? 4.678 2.160 -18.536 1.00 94.56 195 LEU A O 1
ATOM 1499 N N . GLU A 1 196 ? 3.329 3.442 -19.775 1.00 95.62 196 GLU A N 1
ATOM 1500 C CA . GLU A 1 196 ? 4.308 3.691 -20.837 1.00 95.62 196 GLU A CA 1
ATOM 1501 C C . GLU A 1 196 ? 5.472 4.564 -20.346 1.00 95.62 196 GLU A C 1
ATOM 1503 O O . GLU A 1 196 ? 6.638 4.247 -20.595 1.00 95.62 196 GLU A O 1
ATOM 1508 N N . ASP A 1 197 ? 5.189 5.615 -19.573 1.00 96.94 197 ASP A N 1
ATOM 1509 C CA . ASP A 1 197 ? 6.210 6.444 -18.925 1.00 96.94 197 ASP A CA 1
ATOM 1510 C C . ASP A 1 197 ? 7.040 5.627 -17.930 1.00 96.94 197 ASP A C 1
ATOM 1512 O O . ASP A 1 197 ? 8.273 5.716 -17.901 1.00 96.94 197 ASP A O 1
ATOM 1516 N N . ARG A 1 198 ? 6.372 4.768 -17.154 1.00 96.06 198 ARG A N 1
ATOM 1517 C CA . ARG A 1 198 ? 7.020 3.817 -16.253 1.00 96.06 198 ARG A CA 1
ATOM 1518 C C . ARG A 1 198 ? 7.944 2.867 -17.015 1.00 96.06 198 ARG A C 1
ATOM 1520 O O . ARG A 1 198 ? 9.089 2.685 -16.601 1.00 96.06 198 ARG A O 1
ATOM 1527 N N . LEU A 1 199 ? 7.490 2.301 -18.132 1.00 97.81 199 LEU A N 1
ATOM 1528 C CA . LEU A 1 199 ? 8.299 1.440 -18.992 1.00 97.81 199 LEU A CA 1
ATOM 1529 C C . LEU A 1 199 ? 9.523 2.187 -19.536 1.00 97.81 199 LEU A C 1
ATOM 1531 O O . LEU A 1 199 ? 10.637 1.664 -19.472 1.00 97.81 199 LEU A O 1
ATOM 1535 N N . ARG A 1 200 ? 9.347 3.427 -20.011 1.00 98.31 200 ARG A N 1
ATOM 1536 C CA . ARG A 1 200 ? 10.447 4.276 -20.499 1.00 98.31 200 ARG A CA 1
ATOM 1537 C C . ARG A 1 200 ? 11.501 4.500 -19.412 1.00 98.31 200 ARG A C 1
ATOM 1539 O O . ARG A 1 200 ? 12.697 4.365 -19.678 1.00 98.31 200 ARG A O 1
ATOM 1546 N N . LEU A 1 201 ? 11.069 4.785 -18.181 1.00 97.69 201 LEU A N 1
ATOM 1547 C CA . LEU A 1 201 ? 11.956 4.947 -17.028 1.00 97.69 201 LEU A CA 1
ATOM 1548 C C . LEU A 1 201 ? 12.725 3.656 -16.706 1.00 97.69 201 LEU A C 1
ATOM 1550 O O . LEU A 1 201 ? 13.941 3.702 -16.508 1.00 97.69 201 LEU A O 1
ATOM 1554 N N . LEU A 1 202 ? 12.037 2.512 -16.669 1.00 97.69 202 LEU A N 1
ATOM 1555 C CA . LEU A 1 202 ? 12.658 1.218 -16.375 1.00 97.69 202 LEU A CA 1
ATOM 1556 C C . LEU A 1 202 ? 13.677 0.829 -17.454 1.00 97.69 202 LEU A C 1
ATOM 1558 O O . LEU A 1 202 ? 14.797 0.457 -17.118 1.00 97.69 202 LEU A O 1
ATOM 1562 N N . LYS A 1 203 ? 13.359 1.007 -18.743 1.00 98.25 203 LYS A N 1
ATOM 1563 C CA . LYS A 1 203 ? 14.305 0.757 -19.846 1.00 98.25 203 LYS A CA 1
ATOM 1564 C C . LYS A 1 203 ? 15.555 1.631 -19.744 1.00 98.25 203 LYS A C 1
ATOM 1566 O O . LYS A 1 203 ? 16.668 1.125 -19.879 1.00 98.25 203 LYS A O 1
ATOM 1571 N N . LYS A 1 204 ? 15.393 2.926 -19.443 1.00 97.94 204 LYS A N 1
ATOM 1572 C CA . LYS A 1 204 ? 16.526 3.841 -19.225 1.00 97.94 204 LYS A CA 1
ATOM 1573 C C . LYS A 1 204 ? 17.426 3.351 -18.087 1.00 97.94 204 LYS A C 1
ATOM 1575 O O . LYS A 1 204 ? 18.642 3.320 -18.242 1.00 97.94 204 LYS A O 1
ATOM 1580 N N . ARG A 1 205 ? 16.838 2.948 -16.959 1.00 97.62 205 ARG A N 1
ATOM 1581 C CA . ARG A 1 205 ? 17.577 2.414 -15.803 1.00 97.62 205 ARG A CA 1
ATOM 1582 C C . ARG A 1 205 ? 18.272 1.091 -16.111 1.00 97.62 205 ARG A C 1
ATOM 1584 O O . ARG A 1 205 ? 19.436 0.945 -15.762 1.00 97.62 205 ARG A O 1
ATOM 1591 N N . ALA A 1 206 ? 17.611 0.175 -16.816 1.00 97.44 206 ALA A N 1
ATOM 1592 C CA . ALA A 1 206 ? 18.211 -1.086 -17.245 1.00 97.44 206 ALA A CA 1
ATOM 1593 C C . ALA A 1 206 ? 19.461 -0.863 -18.115 1.00 97.44 206 ALA A C 1
ATOM 1595 O O . ALA A 1 206 ? 20.479 -1.517 -17.907 1.00 97.44 206 ALA A O 1
ATOM 1596 N N . LEU A 1 207 ? 19.413 0.104 -19.038 1.00 97.44 207 LEU A N 1
ATOM 1597 C CA . LEU A 1 207 ? 20.556 0.462 -19.881 1.00 97.44 207 LEU A CA 1
ATOM 1598 C C . LEU A 1 207 ? 21.719 1.065 -19.079 1.00 97.44 207 LEU A C 1
ATOM 1600 O O . LEU A 1 207 ? 22.875 0.807 -19.398 1.00 97.44 207 LEU A O 1
ATOM 1604 N N . LEU A 1 208 ? 21.429 1.856 -18.043 1.00 97.00 208 LEU A N 1
ATOM 1605 C CA . LEU A 1 208 ? 22.461 2.377 -17.142 1.00 97.00 208 LEU A CA 1
ATOM 1606 C C . LEU A 1 208 ? 23.082 1.269 -16.283 1.00 97.00 208 LEU A C 1
ATOM 1608 O O . LEU A 1 208 ? 24.298 1.251 -16.122 1.00 97.00 208 LEU A O 1
ATOM 1612 N N . ALA A 1 209 ? 22.269 0.343 -15.770 1.00 94.31 209 ALA A N 1
ATOM 1613 C CA . ALA A 1 209 ? 22.740 -0.783 -14.969 1.00 94.31 209 ALA A CA 1
ATOM 1614 C C . ALA A 1 209 ? 23.653 -1.723 -15.775 1.00 94.31 209 ALA A C 1
ATOM 1616 O O . ALA A 1 209 ? 24.659 -2.180 -15.253 1.00 94.31 209 ALA A O 1
ATOM 1617 N N . ALA A 1 210 ? 23.363 -1.945 -17.062 1.00 95.00 210 ALA A N 1
ATOM 1618 C CA . ALA A 1 210 ? 24.177 -2.787 -17.944 1.00 95.00 210 ALA A CA 1
ATOM 1619 C C . ALA A 1 210 ? 25.564 -2.206 -18.295 1.00 95.00 210 ALA A C 1
ATOM 1621 O O . ALA A 1 210 ? 26.370 -2.893 -18.914 1.00 95.00 210 ALA A O 1
ATOM 1622 N N . ARG A 1 211 ? 25.828 -0.934 -17.964 1.00 95.12 211 ARG A N 1
ATOM 1623 C CA . ARG A 1 211 ? 27.115 -0.258 -18.214 1.00 95.12 211 ARG A CA 1
ATOM 1624 C C . ARG A 1 211 ? 28.048 -0.244 -16.998 1.00 95.12 211 ARG A C 1
ATOM 1626 O O . ARG A 1 211 ? 29.145 0.294 -17.117 1.00 95.12 211 ARG A O 1
ATOM 1633 N N . ARG A 1 212 ? 27.584 -0.725 -15.843 1.00 90.25 212 ARG A N 1
ATOM 1634 C CA . ARG A 1 212 ? 28.374 -0.841 -14.611 1.00 90.25 212 ARG A CA 1
ATOM 1635 C C . ARG A 1 212 ? 29.077 -2.187 -14.572 1.00 90.25 212 ARG A C 1
ATOM 1637 O O . ARG A 1 212 ? 30.214 -2.202 -14.062 1.00 90.25 212 ARG A O 1
#

Sequence (212 aa):
MPKLPPKIALYPMTFYTALTISTTSTILLALANVSQAQTGQLPQVPQIPPRGSSKSEGTELAVAIKAFNARSVGDPIGKRQSPLTGEEVVAAIRLMDRKDHPLAPDTILRSLERIAHTNKLPAGVAFEALTSLDPGGDFVFDTWYVRINLPKEDGGTYSFPVRSSTVRSRPVAEVARDLEAQLQTMPQFPGRYRLEDRLRLLKKRALLAARR